Protein AF-A0AAV6YRS2-F1 (afdb_monomer_lite)

Structure (mmCIF, N/CA/C/O backbone):
data_AF-A0AAV6YRS2-F1
#
_entry.id   AF-A0AAV6YRS2-F1
#
loop_
_atom_site.group_PDB
_atom_site.id
_atom_site.type_symbol
_atom_site.label_atom_id
_atom_site.label_alt_id
_atom_site.label_comp_id
_atom_site.label_asym_id
_atom_site.label_entity_id
_atom_site.label_seq_id
_atom_site.pdbx_PDB_ins_code
_atom_site.Cartn_x
_atom_site.Cartn_y
_atom_site.Cartn_z
_atom_site.occupancy
_atom_site.B_iso_or_equiv
_atom_site.auth_seq_id
_atom_site.auth_comp_id
_atom_site.auth_asym_id
_atom_site.auth_atom_id
_atom_site.pdbx_PDB_model_num
ATOM 1 N N . PHE A 1 1 ? -26.920 -5.636 -20.903 1.00 26.77 1 PHE A N 1
ATOM 2 C CA . PHE A 1 1 ? -25.976 -4.564 -21.285 1.00 26.77 1 PHE A CA 1
ATOM 3 C C . PHE A 1 1 ? -25.737 -3.597 -20.104 1.00 26.77 1 PHE A C 1
ATOM 5 O O . PHE A 1 1 ? -25.940 -2.404 -20.214 1.00 26.77 1 PHE A O 1
ATOM 12 N N . LEU A 1 2 ? -25.277 -4.127 -18.958 1.00 27.39 2 LEU A N 1
ATOM 13 C CA . LEU A 1 2 ? -24.770 -3.389 -17.778 1.00 27.39 2 LEU A CA 1
ATOM 14 C C . LEU A 1 2 ? -23.409 -4.003 -17.392 1.00 27.39 2 LEU A C 1
ATOM 16 O O . LEU A 1 2 ? -23.167 -4.454 -16.272 1.00 27.39 2 LEU A O 1
ATOM 20 N N . ARG A 1 3 ? -22.549 -4.178 -18.401 1.00 32.81 3 ARG A N 1
ATOM 21 C CA . ARG A 1 3 ? -21.231 -4.794 -18.243 1.00 32.81 3 ARG A CA 1
ATOM 22 C C . ARG A 1 3 ? -20.292 -3.710 -17.681 1.00 32.81 3 ARG A C 1
ATOM 24 O O . ARG A 1 3 ? -19.934 -2.785 -18.390 1.00 32.81 3 ARG A O 1
ATOM 31 N N . LEU A 1 4 ? -19.899 -3.890 -16.417 1.00 43.09 4 LEU A N 1
ATOM 32 C CA . LEU A 1 4 ? -18.566 -3.602 -15.846 1.00 43.09 4 LEU A CA 1
ATOM 33 C C . LEU A 1 4 ? -18.301 -2.304 -15.055 1.00 43.09 4 LEU A C 1
ATOM 35 O O . LEU A 1 4 ? -17.402 -2.351 -14.227 1.00 43.09 4 LEU A O 1
ATOM 39 N N . LEU A 1 5 ? -19.068 -1.217 -15.170 1.00 47.41 5 LEU A N 1
ATOM 40 C CA . LEU A 1 5 ? -18.712 0.052 -14.485 1.00 47.41 5 LEU A CA 1
ATOM 41 C C . LEU A 1 5 ? -19.345 0.297 -13.098 1.00 47.41 5 LEU A C 1
ATOM 43 O O . LEU A 1 5 ? -19.151 1.367 -12.541 1.00 47.41 5 LEU A O 1
ATOM 47 N N . GLY A 1 6 ? -20.109 -0.657 -12.550 1.00 58.94 6 GLY A N 1
ATOM 48 C CA . GLY A 1 6 ? -20.799 -0.467 -11.260 1.00 58.94 6 GLY A CA 1
ATOM 49 C C . GLY A 1 6 ? -20.618 -1.579 -10.228 1.00 58.94 6 GLY A C 1
ATOM 50 O O . GLY A 1 6 ? -21.108 -1.462 -9.112 1.00 58.94 6 GLY A O 1
ATOM 51 N N . LYS A 1 7 ? -19.973 -2.702 -10.572 1.00 74.56 7 LYS A N 1
ATOM 52 C CA . LYS A 1 7 ? -19.932 -3.865 -9.665 1.00 74.56 7 LYS A CA 1
ATOM 53 C C . LYS A 1 7 ? -18.997 -3.639 -8.483 1.00 74.56 7 LYS A C 1
ATOM 55 O O . LYS A 1 7 ? -19.359 -3.977 -7.363 1.00 74.56 7 LYS A O 1
ATOM 60 N N . LYS A 1 8 ? -17.819 -3.059 -8.727 1.00 81.00 8 LYS A N 1
ATOM 61 C CA . LYS A 1 8 ? -16.845 -2.775 -7.667 1.00 81.00 8 LYS A CA 1
ATOM 62 C C . LYS A 1 8 ? -17.344 -1.658 -6.746 1.00 81.00 8 LYS A C 1
ATOM 64 O O . LYS A 1 8 ? -17.136 -1.738 -5.545 1.00 81.00 8 LYS A O 1
ATOM 69 N N . GLU A 1 9 ? -18.064 -0.680 -7.292 1.00 85.00 9 GLU A N 1
ATOM 70 C CA . GLU A 1 9 ? -18.690 0.424 -6.562 1.00 85.00 9 GLU A CA 1
ATOM 71 C C . GLU A 1 9 ? -19.829 -0.085 -5.676 1.00 85.00 9 GLU A C 1
ATOM 73 O O . GLU A 1 9 ? -19.921 0.291 -4.513 1.00 85.00 9 GLU A O 1
ATOM 78 N N . ILE A 1 10 ? -20.669 -0.989 -6.192 1.00 88.25 10 ILE A N 1
ATOM 79 C CA . ILE A 1 10 ? -21.721 -1.633 -5.396 1.00 88.25 10 ILE A CA 1
ATOM 80 C C . ILE A 1 10 ? -21.112 -2.469 -4.269 1.00 88.25 10 ILE A C 1
ATOM 82 O O . ILE A 1 10 ? -21.551 -2.352 -3.128 1.00 88.25 10 ILE A O 1
ATOM 86 N N . VAL A 1 11 ? -20.089 -3.277 -4.567 1.00 89.31 11 VAL A N 1
ATOM 87 C CA . VAL A 1 11 ? -19.372 -4.056 -3.546 1.00 89.31 11 VAL A CA 1
ATOM 88 C C . VAL A 1 11 ? -18.775 -3.131 -2.487 1.00 89.31 11 VAL A C 1
ATOM 90 O O . VAL A 1 11 ? -18.941 -3.389 -1.301 1.00 89.31 11 VAL A O 1
ATOM 93 N N . TRP A 1 12 ? -18.147 -2.026 -2.893 1.00 87.81 12 TRP A N 1
ATOM 94 C CA . TRP A 1 12 ? -17.623 -1.019 -1.974 1.00 87.81 12 TRP A CA 1
ATOM 95 C C . TRP A 1 12 ? -18.712 -0.454 -1.052 1.00 87.81 12 TRP A C 1
ATOM 97 O O . TRP A 1 12 ? -18.545 -0.482 0.163 1.00 87.81 12 TRP A O 1
ATOM 107 N N . MET A 1 13 ? -19.854 -0.030 -1.606 1.00 88.75 13 MET A N 1
ATOM 108 C CA . MET A 1 13 ? -20.985 0.474 -0.814 1.00 88.75 13 MET A CA 1
ATOM 109 C C . MET A 1 13 ? -21.527 -0.574 0.168 1.00 88.75 13 MET A C 1
ATOM 111 O O . MET A 1 13 ? -21.885 -0.237 1.293 1.00 88.75 13 MET A O 1
ATOM 115 N N . MET A 1 14 ? -21.579 -1.850 -0.229 1.00 90.75 14 MET A N 1
ATOM 116 C CA . MET A 1 14 ? -21.994 -2.939 0.664 1.00 90.75 14 MET A CA 1
ATOM 117 C C . MET A 1 14 ? -21.011 -3.130 1.824 1.00 90.75 14 MET A C 1
ATOM 119 O O . MET A 1 14 ? -21.435 -3.308 2.963 1.00 90.75 14 MET A O 1
ATOM 123 N N . LEU A 1 15 ? -19.707 -3.074 1.547 1.00 91.19 15 LEU A N 1
ATOM 124 C CA . LEU A 1 15 ? -18.665 -3.199 2.567 1.00 91.19 15 LEU A CA 1
ATOM 125 C C . LEU A 1 15 ? -18.673 -2.005 3.530 1.00 91.19 15 LEU A C 1
ATOM 127 O O . LEU A 1 15 ? -18.572 -2.198 4.739 1.00 91.19 15 LEU A O 1
ATOM 131 N N . GLU A 1 16 ? -18.875 -0.785 3.024 1.00 88.81 16 GLU A N 1
ATOM 132 C CA . GLU A 1 16 ? -19.077 0.408 3.861 1.00 88.81 16 GLU A CA 1
ATOM 133 C C . GLU A 1 16 ? -20.338 0.315 4.728 1.00 88.81 16 GLU A C 1
ATOM 135 O O . GLU A 1 16 ? -20.347 0.816 5.849 1.00 88.81 16 GLU A O 1
ATOM 140 N N . ALA A 1 17 ? -21.381 -0.372 4.257 1.00 90.12 17 ALA A N 1
ATOM 141 C CA . ALA A 1 17 ? -22.578 -0.660 5.046 1.00 90.12 17 ALA A CA 1
ATOM 142 C C . ALA A 1 17 ? -22.383 -1.787 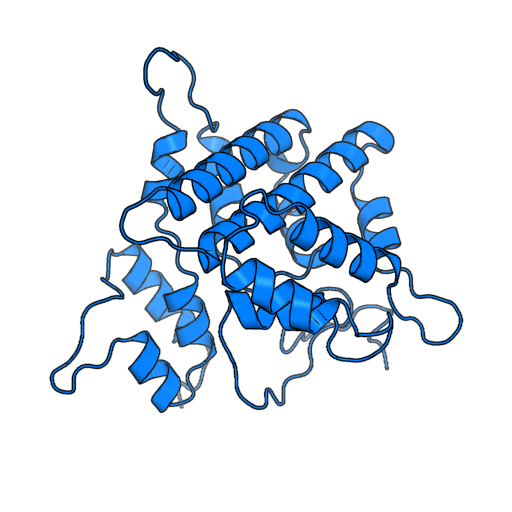6.084 1.00 90.12 17 ALA A C 1
ATOM 144 O O . ALA A 1 17 ? -23.332 -2.138 6.787 1.00 90.12 17 ALA A O 1
ATOM 145 N N . GLY A 1 18 ? -21.175 -2.353 6.199 1.00 89.19 18 GLY A N 1
ATOM 146 C CA . GLY A 1 18 ? -20.835 -3.374 7.190 1.00 89.19 18 GLY A CA 1
ATOM 147 C C . GLY A 1 18 ? -21.068 -4.814 6.733 1.00 89.19 18 GLY A C 1
ATOM 148 O O . GLY A 1 18 ? -21.218 -5.693 7.580 1.00 89.19 18 GLY A O 1
ATOM 149 N N . ALA A 1 19 ? -21.112 -5.077 5.422 1.00 90.19 19 ALA A N 1
ATOM 150 C CA . ALA A 1 19 ? -21.162 -6.447 4.916 1.00 90.19 19 ALA A CA 1
ATOM 151 C C . ALA A 1 19 ? -19.928 -7.251 5.368 1.00 90.19 19 ALA A C 1
ATOM 153 O O . ALA A 1 19 ? -18.789 -6.844 5.139 1.00 90.19 19 ALA A O 1
ATOM 154 N N . ASP A 1 20 ? -20.168 -8.408 5.986 1.00 87.31 20 ASP A N 1
ATOM 155 C CA . ASP A 1 20 ? -19.122 -9.318 6.449 1.00 87.31 20 ASP A CA 1
ATOM 156 C C . ASP A 1 20 ? -18.529 -10.111 5.269 1.00 87.31 20 ASP A C 1
ATOM 158 O O . ASP A 1 20 ? -19.249 -10.747 4.492 1.00 87.31 20 ASP A O 1
ATOM 162 N N . THR A 1 21 ? -17.205 -10.049 5.120 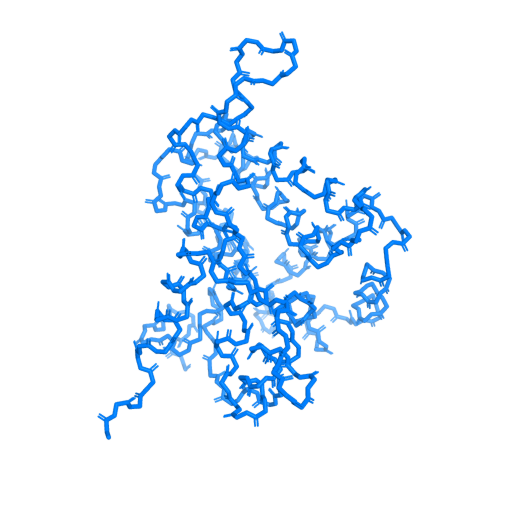1.00 87.81 21 THR A N 1
ATOM 163 C CA . THR A 1 21 ? -16.457 -10.674 4.021 1.00 87.81 21 THR A CA 1
ATOM 164 C C . THR A 1 21 ? -16.184 -12.158 4.232 1.00 87.81 21 THR A C 1
ATOM 166 O O . THR A 1 21 ? -15.888 -12.859 3.258 1.00 87.81 21 THR A O 1
ATOM 169 N N . ASP A 1 22 ? -16.304 -12.634 5.472 1.00 88.56 22 ASP A N 1
ATOM 170 C CA . ASP A 1 22 ? -15.897 -13.981 5.875 1.00 88.56 22 ASP A CA 1
ATOM 171 C C . ASP A 1 22 ? -17.081 -14.963 5.906 1.00 88.56 22 ASP A C 1
ATOM 173 O O . ASP A 1 22 ? -16.897 -16.174 6.050 1.00 88.56 22 ASP A O 1
ATOM 177 N N . VAL A 1 23 ? -18.305 -14.465 5.692 1.00 91.56 23 VAL A N 1
ATOM 178 C CA . VAL A 1 23 ? -19.511 -15.294 5.579 1.00 91.56 23 VAL A CA 1
ATOM 179 C C . VAL A 1 23 ? -19.413 -16.211 4.360 1.00 91.56 23 VAL A C 1
ATOM 181 O O . VAL A 1 23 ? -19.173 -15.776 3.229 1.00 91.56 23 VAL A O 1
ATOM 184 N N . VAL A 1 24 ? -19.659 -17.502 4.592 1.00 92.94 24 VAL A N 1
ATOM 185 C CA . VAL A 1 24 ? -19.699 -18.530 3.549 1.00 92.94 24 VAL A CA 1
ATOM 186 C C . VAL A 1 24 ? -21.131 -18.864 3.143 1.00 92.94 24 VAL A C 1
ATOM 188 O O . VAL A 1 24 ? -22.051 -18.873 3.959 1.00 92.94 24 VAL A O 1
ATOM 191 N N . ASN A 1 25 ? -21.326 -19.160 1.860 1.00 91.56 25 ASN A N 1
ATOM 192 C CA . ASN A 1 25 ? -22.600 -19.654 1.338 1.00 91.56 25 ASN A CA 1
ATOM 193 C C . ASN A 1 25 ? -22.805 -21.161 1.621 1.00 91.56 25 ASN A C 1
ATOM 195 O O . ASN A 1 25 ? -21.977 -21.820 2.249 1.00 91.56 25 ASN A O 1
ATOM 199 N N . SER A 1 26 ? -23.892 -21.736 1.094 1.00 94.62 26 SER A N 1
ATOM 200 C CA . SER A 1 26 ? -24.243 -23.158 1.260 1.00 94.62 26 SER A CA 1
ATOM 201 C C . SER A 1 26 ? -23.231 -24.155 0.680 1.00 94.62 26 SER A C 1
ATOM 203 O O . SER A 1 26 ? -23.301 -25.337 1.005 1.00 94.62 26 SER A O 1
ATOM 205 N N . VAL A 1 27 ? -22.289 -23.704 -0.156 1.00 91.12 27 VAL A N 1
ATOM 206 C CA . VAL A 1 27 ? -21.197 -24.528 -0.705 1.00 91.12 27 VAL A CA 1
ATOM 207 C C . VAL A 1 27 ? -19.840 -24.203 -0.067 1.00 91.12 27 VAL A C 1
ATOM 209 O O . VAL A 1 27 ? -18.801 -24.571 -0.610 1.00 91.12 27 VAL A O 1
ATOM 212 N N . GLY A 1 28 ? -19.834 -23.504 1.073 1.00 92.38 28 GLY A N 1
ATOM 213 C CA . GLY A 1 28 ? -18.627 -23.227 1.855 1.00 92.38 28 GLY A CA 1
ATOM 214 C C . GLY A 1 28 ? -17.689 -22.192 1.232 1.00 92.38 28 GLY A C 1
ATOM 215 O O . GLY A 1 28 ? -16.491 -22.231 1.498 1.00 92.38 28 GLY A O 1
ATOM 216 N N . ARG A 1 29 ? -18.200 -21.290 0.381 1.00 90.62 29 ARG A N 1
ATOM 217 C CA . ARG A 1 29 ? -17.395 -20.261 -0.299 1.00 90.62 29 ARG A CA 1
ATOM 218 C C . ARG A 1 29 ? -17.732 -18.848 0.163 1.00 90.62 29 ARG A C 1
ATOM 220 O O . ARG A 1 29 ? -18.912 -18.511 0.264 1.00 90.62 29 ARG A O 1
ATOM 227 N N . THR A 1 30 ? -16.707 -18.018 0.359 1.00 92.19 30 THR A N 1
ATOM 228 C CA . THR A 1 30 ? -16.853 -16.581 0.658 1.00 92.19 30 THR A CA 1
ATOM 229 C C . THR A 1 30 ? -17.227 -15.770 -0.584 1.00 92.19 30 THR A C 1
ATOM 231 O O . THR A 1 30 ? -17.081 -16.230 -1.724 1.00 92.19 30 THR A O 1
ATOM 234 N N . ALA A 1 31 ? -17.662 -14.521 -0.385 1.00 90.50 31 ALA A N 1
ATOM 235 C CA . ALA A 1 31 ? -17.965 -13.598 -1.481 1.00 90.50 31 ALA A CA 1
ATOM 236 C C . ALA A 1 31 ? -16.763 -13.384 -2.423 1.00 90.50 31 ALA A C 1
ATOM 238 O O . ALA A 1 31 ? -16.928 -13.411 -3.645 1.00 90.50 31 ALA A O 1
ATOM 239 N N . ALA A 1 32 ? -15.548 -13.252 -1.877 1.00 89.19 32 ALA A N 1
ATOM 240 C CA . ALA A 1 32 ? -14.322 -13.125 -2.668 1.00 89.19 32 ALA A CA 1
ATOM 241 C C . ALA A 1 32 ? -14.037 -14.388 -3.497 1.00 89.19 32 ALA A C 1
ATOM 243 O O . ALA A 1 32 ? -13.721 -14.294 -4.682 1.00 89.19 32 ALA A O 1
ATOM 244 N N . GLN A 1 33 ? -14.204 -15.580 -2.918 1.00 88.38 33 GLN A N 1
ATOM 245 C CA . GLN A 1 33 ? -14.007 -16.842 -3.640 1.00 88.38 33 GLN A CA 1
ATOM 246 C C . GLN A 1 33 ? -15.037 -17.026 -4.762 1.00 88.38 33 GLN A C 1
ATOM 248 O O . GLN A 1 33 ? -14.692 -17.470 -5.859 1.00 88.38 33 GLN A O 1
ATOM 253 N N . MET A 1 34 ? -16.294 -16.643 -4.519 1.00 90.06 34 MET A N 1
ATOM 254 C CA . MET A 1 34 ? -17.332 -16.645 -5.551 1.00 90.06 34 MET A CA 1
ATOM 255 C C . MET A 1 34 ? -17.024 -15.643 -6.665 1.00 90.06 34 MET A C 1
ATOM 257 O O . MET A 1 34 ? -17.136 -15.998 -7.837 1.00 90.06 34 MET A O 1
ATOM 261 N N . ALA A 1 35 ? -16.586 -14.427 -6.324 1.00 87.75 35 ALA A N 1
ATOM 262 C CA . ALA A 1 35 ? -16.173 -13.417 -7.297 1.00 87.75 35 ALA A CA 1
ATOM 263 C C . ALA A 1 35 ? -14.985 -13.896 -8.148 1.00 87.75 35 ALA A C 1
ATOM 265 O O . ALA A 1 35 ? -15.004 -13.728 -9.368 1.00 87.75 35 ALA A O 1
ATOM 266 N N . ALA A 1 36 ? -13.997 -14.555 -7.536 1.00 85.81 36 ALA A N 1
ATOM 267 C CA . ALA A 1 36 ? -12.865 -15.146 -8.245 1.00 85.81 36 ALA A CA 1
ATOM 268 C C . ALA A 1 36 ? -13.318 -16.239 -9.224 1.00 85.81 36 ALA A C 1
ATOM 270 O O . ALA A 1 36 ? -12.895 -16.240 -10.377 1.00 85.81 36 ALA A O 1
ATOM 271 N N . PHE A 1 37 ? -14.233 -17.117 -8.797 1.00 83.94 37 PHE A N 1
ATOM 272 C CA . PHE A 1 37 ? -14.766 -18.203 -9.626 1.00 83.94 37 PHE A CA 1
ATOM 273 C C . PHE A 1 37 ? -15.458 -17.702 -10.904 1.00 83.94 37 PHE A C 1
ATOM 275 O O . PHE A 1 37 ? -15.353 -18.336 -11.950 1.00 83.94 37 PHE A O 1
ATOM 282 N N . VAL A 1 38 ? -16.132 -16.550 -10.841 1.00 85.81 38 VAL A N 1
ATOM 283 C CA . VAL A 1 38 ? -16.794 -15.929 -12.004 1.00 85.81 38 VAL A CA 1
ATOM 284 C C . VAL A 1 38 ? -15.914 -14.904 -12.742 1.00 85.81 38 VAL A C 1
ATOM 286 O O . VAL A 1 38 ? -16.423 -14.138 -13.564 1.00 85.81 38 VAL A O 1
ATOM 289 N N . GLY A 1 39 ? -14.612 -14.842 -12.433 1.00 83.06 39 GLY A N 1
ATOM 290 C CA . GLY A 1 39 ? -13.643 -13.948 -13.083 1.00 83.06 39 GLY A CA 1
ATOM 291 C C . GLY A 1 39 ? -13.794 -12.459 -12.736 1.00 83.06 39 GLY A C 1
ATOM 292 O O . GLY A 1 39 ? -13.332 -11.595 -13.478 1.00 83.06 39 GLY A O 1
ATOM 293 N N . GLN A 1 40 ? -14.462 -12.117 -11.630 1.00 85.00 40 GLN A N 1
ATOM 294 C CA . GLN A 1 40 ? -14.654 -10.732 -11.172 1.00 85.00 40 GLN A CA 1
ATOM 295 C C . GLN A 1 40 ? -13.481 -10.271 -10.298 1.00 85.00 40 GLN A C 1
ATOM 297 O O . GLN A 1 40 ? -13.654 -9.939 -9.125 1.00 85.00 40 GLN A O 1
ATOM 302 N N . HIS A 1 41 ? -12.276 -10.247 -10.869 1.00 83.56 41 HIS A N 1
ATOM 303 C CA . HIS A 1 41 ? -11.041 -9.969 -10.128 1.00 83.56 41 HIS A CA 1
ATOM 304 C C . HIS A 1 41 ? -11.025 -8.600 -9.442 1.00 83.56 41 HIS A C 1
ATOM 306 O O . HIS A 1 41 ? -10.595 -8.513 -8.300 1.00 83.56 41 HI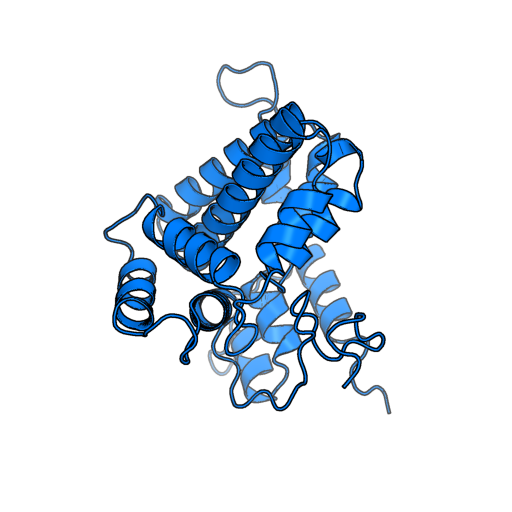S A O 1
ATOM 312 N N . ASP A 1 42 ? -11.574 -7.556 -10.068 1.00 83.38 42 ASP A N 1
ATOM 313 C CA . ASP A 1 42 ? -11.629 -6.230 -9.440 1.00 83.38 42 ASP A CA 1
ATOM 314 C C . ASP A 1 42 ? -12.478 -6.253 -8.148 1.00 83.38 42 ASP A C 1
ATOM 316 O O . ASP A 1 42 ? -12.128 -5.606 -7.164 1.00 83.38 42 ASP A O 1
ATOM 320 N N . CYS A 1 43 ? -13.556 -7.051 -8.107 1.00 87.19 43 CYS A N 1
ATOM 321 C CA . CYS A 1 43 ? -14.354 -7.246 -6.890 1.00 87.19 43 CYS A CA 1
ATOM 322 C C . CYS A 1 43 ? -13.580 -8.043 -5.834 1.00 87.19 43 CYS A C 1
ATOM 324 O O . CYS A 1 43 ? -13.626 -7.689 -4.661 1.00 87.19 43 CYS A O 1
ATOM 326 N N . VAL A 1 44 ? -12.839 -9.081 -6.243 1.00 86.69 44 VAL A N 1
ATOM 327 C CA . VAL A 1 44 ? -11.958 -9.849 -5.343 1.00 86.69 44 VAL A CA 1
ATOM 328 C C . VAL A 1 44 ? -10.945 -8.924 -4.684 1.00 86.69 44 VAL A C 1
ATOM 330 O O . VAL A 1 44 ? -10.790 -8.944 -3.465 1.00 86.69 44 VAL A O 1
ATOM 333 N N . THR A 1 45 ? -10.287 -8.079 -5.480 1.00 85.94 45 THR A N 1
ATOM 334 C CA . THR A 1 45 ? -9.295 -7.137 -4.975 1.00 85.94 45 THR A CA 1
ATOM 335 C C . THR A 1 45 ? -9.924 -6.153 -3.994 1.00 85.94 45 THR A C 1
ATOM 337 O O . THR A 1 45 ? -9.344 -5.954 -2.931 1.00 85.94 45 THR A O 1
ATOM 340 N N . VAL A 1 46 ? -11.101 -5.588 -4.298 1.00 88.06 46 VAL A N 1
ATOM 341 C CA . VAL A 1 46 ? -11.819 -4.682 -3.380 1.00 88.06 46 VAL A CA 1
ATOM 342 C C . VAL A 1 46 ? -12.168 -5.375 -2.064 1.00 88.06 46 VAL A C 1
ATOM 344 O O . VAL A 1 46 ? -11.847 -4.832 -1.013 1.00 88.06 46 VAL A O 1
ATOM 347 N N . ILE A 1 47 ? -12.761 -6.572 -2.110 1.00 89.19 47 ILE A N 1
ATOM 348 C CA . ILE A 1 47 ? -13.160 -7.320 -0.906 1.00 89.19 47 ILE A CA 1
ATOM 349 C C . ILE A 1 47 ? -11.933 -7.627 -0.040 1.00 89.19 47 ILE A C 1
ATOM 351 O O . ILE A 1 47 ? -11.910 -7.291 1.140 1.00 89.19 47 ILE A O 1
ATOM 355 N N . ASN A 1 48 ? -10.879 -8.189 -0.635 1.00 86.75 48 ASN A N 1
ATOM 356 C CA . ASN A 1 48 ? -9.686 -8.613 0.103 1.00 86.75 48 ASN A CA 1
ATOM 357 C C . ASN A 1 48 ? -8.832 -7.442 0.619 1.00 86.75 48 ASN A C 1
ATOM 359 O O . ASN A 1 48 ? -8.049 -7.620 1.548 1.00 86.75 48 ASN A O 1
ATOM 363 N N . ASN A 1 49 ? -8.945 -6.255 0.012 1.00 86.62 49 ASN A N 1
ATOM 364 C CA . ASN A 1 49 ? -8.200 -5.057 0.418 1.00 86.62 49 ASN A CA 1
ATOM 365 C C . ASN A 1 49 ? -9.042 -4.058 1.215 1.00 86.62 49 ASN A C 1
ATOM 367 O O . ASN A 1 49 ? -8.555 -2.960 1.510 1.00 86.62 49 ASN A O 1
ATOM 371 N N . PHE A 1 50 ? -10.284 -4.407 1.549 1.00 89.88 50 PHE A N 1
ATOM 372 C CA . PHE A 1 50 ? -11.161 -3.515 2.281 1.00 89.88 50 PHE A CA 1
ATOM 373 C C . PHE A 1 50 ? -10.619 -3.254 3.685 1.00 89.88 50 PHE A C 1
ATOM 375 O O . PHE A 1 50 ? -10.250 -4.162 4.430 1.00 89.88 50 PHE A O 1
ATOM 382 N N . PHE A 1 51 ? -10.586 -1.978 4.055 1.00 92.50 51 PHE A N 1
ATOM 383 C CA . PHE A 1 51 ? -10.218 -1.543 5.390 1.00 92.50 51 PHE A CA 1
ATOM 384 C C . PHE A 1 51 ? -11.369 -0.704 5.952 1.00 92.50 51 PHE A C 1
ATOM 386 O O . PHE A 1 51 ? -11.571 0.416 5.472 1.00 92.50 51 PHE A O 1
ATOM 393 N N . PRO A 1 52 ? -12.119 -1.208 6.950 1.00 92.69 52 PRO A N 1
ATOM 394 C CA . PRO A 1 52 ? -13.226 -0.471 7.550 1.00 92.69 52 PRO A CA 1
ATOM 395 C C . PRO A 1 52 ? -12.769 0.883 8.094 1.00 92.69 52 PRO A C 1
ATOM 397 O O . PRO A 1 52 ? -11.732 0.980 8.764 1.00 92.69 52 PRO A O 1
ATOM 400 N N . ARG A 1 53 ? -13.536 1.939 7.818 1.00 93.31 53 ARG A N 1
ATOM 401 C CA . ARG A 1 53 ? -13.169 3.306 8.208 1.00 93.31 53 ARG A CA 1
ATOM 402 C C . ARG A 1 53 ? -13.102 3.463 9.728 1.00 93.31 53 ARG A C 1
ATOM 404 O O . ARG A 1 53 ? -12.216 4.139 10.248 1.00 93.31 53 ARG A O 1
ATOM 411 N N . GLU A 1 54 ? -13.952 2.743 10.442 1.00 94.06 54 GLU A N 1
ATOM 412 C CA . GLU A 1 54 ? -14.058 2.725 11.900 1.00 94.06 54 GLU A CA 1
ATOM 413 C C . GLU A 1 54 ? -12.746 2.262 12.548 1.00 94.06 54 GLU A C 1
ATOM 415 O O . GLU A 1 54 ? -12.354 2.763 13.607 1.00 94.06 54 GLU A O 1
ATOM 420 N N . LYS A 1 55 ? -12.017 1.341 11.892 1.00 94.19 55 LYS A N 1
ATOM 421 C CA . LYS A 1 55 ? -10.697 0.888 12.358 1.00 94.19 55 LYS A CA 1
ATOM 422 C C . LYS A 1 55 ? -9.659 2.011 12.306 1.00 94.19 55 LYS A C 1
ATOM 424 O O . LYS A 1 55 ? -8.753 2.010 13.137 1.00 94.19 55 LYS A O 1
ATOM 429 N N . LEU A 1 56 ? -9.786 2.966 11.379 1.00 96.56 56 LEU A N 1
ATOM 430 C CA . LEU A 1 56 ? -8.928 4.154 11.336 1.00 96.56 56 LEU A CA 1
ATOM 431 C C . LEU A 1 56 ? -9.407 5.229 12.314 1.00 96.56 56 LEU A C 1
ATOM 433 O O . LEU A 1 56 ? -8.592 5.835 13.009 1.00 96.56 56 LEU A O 1
ATOM 437 N N . ASP A 1 57 ? -10.721 5.436 12.407 1.00 96.38 57 ASP A N 1
ATOM 438 C CA . ASP A 1 57 ? -11.321 6.427 13.305 1.00 96.38 57 ASP A CA 1
ATOM 439 C C . ASP A 1 57 ? -11.056 6.111 14.788 1.00 96.38 57 ASP A C 1
ATOM 441 O O . ASP A 1 57 ? -11.069 7.002 15.634 1.00 96.38 57 ASP A O 1
ATOM 445 N N . TYR A 1 58 ? -10.707 4.867 15.123 1.00 96.06 58 TYR A N 1
ATOM 446 C CA . TYR A 1 58 ? -10.132 4.528 16.427 1.00 96.06 58 TYR A CA 1
ATOM 447 C C . TYR A 1 58 ? -8.932 5.424 16.804 1.00 96.06 58 TYR A C 1
ATOM 449 O O . TYR A 1 58 ? -8.799 5.827 17.961 1.00 96.06 58 TYR A O 1
ATOM 457 N N . TYR A 1 59 ? -8.070 5.775 15.843 1.00 97.25 59 TYR A N 1
ATOM 458 C CA . TYR A 1 59 ? -6.873 6.601 16.060 1.00 97.25 59 TYR A CA 1
ATOM 459 C C . TYR A 1 59 ? -7.157 8.105 16.102 1.00 97.25 59 TYR A C 1
ATOM 461 O O . TYR A 1 59 ? -6.278 8.871 16.501 1.00 97.25 59 TYR A O 1
ATOM 469 N N . THR A 1 60 ? -8.371 8.529 15.738 1.00 97.19 60 THR A N 1
ATOM 470 C CA . THR A 1 60 ? -8.781 9.941 15.785 1.00 97.19 60 THR A CA 1
ATOM 471 C C . THR A 1 60 ? -9.345 10.373 17.131 1.00 97.19 60 THR A C 1
ATOM 473 O O . THR A 1 60 ? -9.638 11.551 17.340 1.00 97.19 60 THR A O 1
ATOM 476 N N . LYS A 1 61 ? -9.445 9.428 18.067 1.00 95.81 61 LYS A N 1
ATOM 477 C CA . LYS A 1 61 ? -9.859 9.647 19.451 1.00 95.81 61 LYS A CA 1
ATOM 478 C C . LYS A 1 61 ? -8.635 9.575 20.378 1.00 95.81 61 LYS A C 1
ATOM 480 O O . LYS A 1 61 ? -7.698 8.830 20.076 1.00 95.81 61 LYS A O 1
ATOM 485 N N . PRO A 1 62 ? -8.611 10.320 21.498 1.00 93.94 62 PRO A N 1
ATOM 486 C CA . PRO A 1 62 ? -7.607 10.139 22.546 1.00 93.94 62 PRO A CA 1
ATOM 487 C C . PRO A 1 62 ? -7.597 8.691 23.062 1.00 93.94 62 PRO A C 1
ATOM 489 O O . PRO A 1 62 ? -8.647 8.054 23.158 1.00 93.94 62 PRO A O 1
ATOM 492 N N . GLN A 1 63 ? -6.414 8.158 23.368 1.00 87.44 63 GLN A N 1
ATOM 493 C CA . GLN A 1 63 ? -6.229 6.760 23.775 1.00 87.44 63 GLN A CA 1
ATOM 494 C C . GLN A 1 63 ? -5.349 6.659 25.020 1.00 87.44 63 GLN A C 1
ATOM 496 O O . GLN A 1 63 ? -4.306 7.311 25.108 1.00 87.44 63 GLN A O 1
ATOM 501 N N . GLY A 1 64 ? -5.721 5.764 25.939 1.00 86.38 64 GLY A N 1
ATOM 502 C CA . GLY A 1 64 ? -4.967 5.516 27.167 1.00 86.38 64 GLY A CA 1
ATOM 503 C C . GLY A 1 64 ? -4.815 6.792 27.997 1.00 86.38 64 GLY A C 1
ATOM 504 O O . GLY A 1 64 ? -5.802 7.442 28.320 1.00 86.38 64 GLY A O 1
ATOM 505 N N . LEU A 1 65 ? -3.571 7.149 28.317 1.00 87.06 65 LEU A N 1
ATOM 506 C CA . LEU A 1 65 ? -3.231 8.361 29.072 1.00 87.06 65 LEU A CA 1
ATOM 507 C C . LEU A 1 65 ? -3.041 9.605 28.182 1.00 87.06 65 LEU A C 1
ATOM 509 O O . LEU A 1 65 ? -2.889 10.709 28.703 1.00 87.06 65 LEU A O 1
ATOM 513 N N . SER A 1 66 ? -3.023 9.449 26.852 1.00 88.12 66 SER A N 1
ATOM 514 C CA . SER A 1 66 ? -2.852 10.579 25.935 1.00 88.12 66 SER A CA 1
ATOM 515 C C . SER A 1 66 ? -4.125 11.413 25.870 1.00 88.12 66 SER A C 1
ATOM 517 O O . SER A 1 66 ? -5.204 10.882 25.608 1.00 88.12 66 SER A O 1
ATOM 519 N N . LYS A 1 67 ? -3.985 12.732 26.038 1.00 90.00 67 LYS A N 1
ATOM 520 C CA . LYS A 1 67 ? -5.078 13.698 25.836 1.00 90.00 67 LYS A CA 1
ATOM 521 C C . LYS A 1 67 ? -5.293 14.047 24.363 1.00 90.00 67 LYS A C 1
ATOM 523 O O . LYS A 1 67 ? -6.369 14.513 24.003 1.00 90.00 67 LYS A O 1
ATOM 528 N N . GLU A 1 68 ? -4.296 13.804 23.517 1.00 92.44 68 GLU A N 1
ATOM 529 C CA . GLU A 1 68 ? -4.369 14.063 22.081 1.00 92.44 68 GLU A CA 1
ATOM 530 C C . GLU A 1 68 ? -4.597 12.768 21.289 1.00 92.44 68 GLU A C 1
ATOM 532 O O . GLU A 1 68 ? -4.070 11.708 21.664 1.00 92.44 68 GLU A O 1
ATOM 537 N N . PRO A 1 69 ? -5.367 12.825 20.186 1.00 95.88 69 PRO A N 1
ATOM 538 C CA . PRO A 1 69 ? -5.499 11.698 19.279 1.00 95.88 69 PRO A CA 1
ATOM 539 C C . PRO A 1 69 ? -4.199 11.466 18.503 1.00 95.88 69 PRO A C 1
ATOM 541 O O . PRO A 1 69 ? -3.492 12.404 18.133 1.00 95.88 69 PRO A O 1
ATOM 544 N N . LYS A 1 70 ? -3.912 10.198 18.196 1.00 96.62 70 LYS A N 1
ATOM 545 C CA . LYS A 1 70 ? -2.729 9.813 17.406 1.00 96.62 70 LYS A CA 1
ATOM 546 C C . LYS A 1 70 ? -2.832 10.293 15.955 1.00 96.62 70 LYS A C 1
ATOM 548 O O . LYS A 1 70 ? -1.821 10.631 15.346 1.00 96.62 70 LYS A O 1
ATOM 553 N N . LEU A 1 71 ? -4.053 10.353 15.422 1.00 97.62 71 LEU A N 1
ATOM 554 C CA . LEU A 1 71 ? -4.368 10.877 14.098 1.00 97.62 71 LEU A CA 1
ATOM 555 C C . LEU A 1 71 ? -5.314 12.083 14.217 1.00 97.62 71 LEU A C 1
ATOM 557 O O . LEU A 1 71 ? -6.415 11.944 14.741 1.00 97.62 71 LEU A O 1
ATOM 561 N N . PRO A 1 72 ? -4.968 13.267 13.699 1.00 97.12 72 PRO A N 1
ATOM 562 C CA . PRO A 1 72 ? -5.932 14.353 13.560 1.00 97.12 72 PRO A CA 1
ATOM 563 C C . PRO A 1 72 ? -7.140 13.920 12.716 1.00 97.12 72 PRO A C 1
ATOM 565 O O . PRO A 1 72 ? -6.966 13.367 11.632 1.00 97.12 72 PRO A O 1
ATOM 568 N N . VAL A 1 73 ? -8.362 14.233 13.162 1.00 97.06 73 VAL A N 1
ATOM 569 C CA . VAL A 1 73 ? -9.620 13.849 12.479 1.00 97.06 73 VAL A CA 1
ATOM 570 C C . VAL A 1 73 ? -9.610 14.234 10.992 1.00 97.06 73 VAL A C 1
ATOM 572 O O . VAL A 1 73 ? -10.007 13.441 10.140 1.00 97.06 73 VAL A O 1
ATOM 575 N N . LYS A 1 74 ? -9.070 15.418 10.664 1.00 97.06 74 LYS A N 1
ATOM 576 C CA . LYS A 1 74 ? -8.951 15.924 9.285 1.00 97.06 74 LYS A CA 1
ATOM 577 C C . LYS A 1 7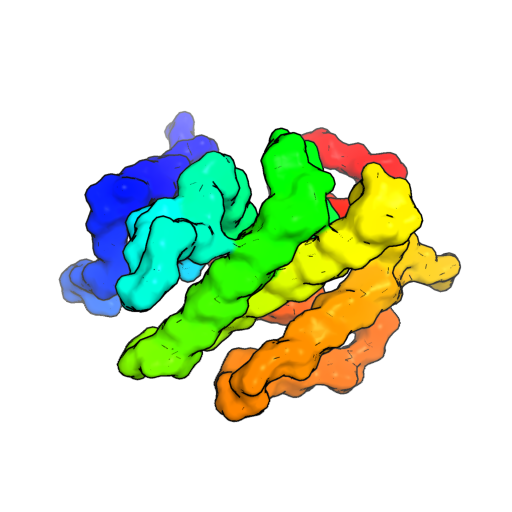4 ? -8.104 15.037 8.354 1.00 97.06 74 LYS A C 1
ATOM 579 O O . LYS A 1 74 ? -8.285 15.096 7.144 1.00 97.06 74 LYS A O 1
ATOM 584 N N . LEU A 1 75 ? -7.200 14.216 8.899 1.00 98.06 75 LEU A N 1
ATOM 585 C CA . LEU A 1 75 ? -6.326 13.321 8.128 1.00 98.06 75 LEU A CA 1
ATOM 586 C C . LEU A 1 75 ? -6.928 11.928 7.903 1.00 98.06 75 LEU A C 1
ATOM 588 O O . LEU A 1 75 ? -6.446 11.202 7.037 1.00 98.06 75 LEU A O 1
ATOM 592 N N . ALA A 1 76 ? -7.991 11.555 8.622 1.00 97.56 76 ALA A N 1
ATOM 593 C CA . ALA A 1 76 ? -8.566 10.214 8.528 1.00 97.56 76 ALA A CA 1
ATOM 594 C C . ALA A 1 76 ? -9.151 9.908 7.144 1.00 97.56 76 ALA A C 1
ATOM 596 O O . ALA A 1 76 ? -8.891 8.843 6.597 1.00 97.56 76 ALA A O 1
ATOM 597 N N . GLY A 1 77 ? -9.877 10.851 6.537 1.00 96.94 77 GLY A N 1
ATOM 598 C CA . GLY A 1 77 ? -10.395 10.688 5.172 1.00 96.94 77 GLY A CA 1
ATOM 599 C C . GLY A 1 77 ? -9.286 10.501 4.128 1.00 96.94 77 GLY A C 1
ATOM 600 O O . GLY A 1 77 ? -9.277 9.481 3.437 1.00 96.94 77 GLY A O 1
ATOM 601 N N . PRO A 1 78 ? -8.324 11.437 4.033 1.00 97.69 78 PRO A N 1
ATOM 602 C CA . PRO A 1 78 ? -7.210 11.330 3.092 1.00 97.69 78 PRO A CA 1
ATOM 603 C C . PRO A 1 78 ? -6.376 10.053 3.270 1.00 97.69 78 PRO A C 1
ATOM 605 O O . PRO A 1 78 ? -6.060 9.386 2.286 1.00 97.69 78 PRO A O 1
ATOM 608 N N . LEU A 1 79 ? -6.062 9.673 4.514 1.00 98.38 79 LEU A N 1
ATOM 609 C CA . LEU A 1 79 ? -5.297 8.458 4.792 1.00 98.38 79 LEU A CA 1
ATOM 610 C C . LEU A 1 79 ? -6.096 7.186 4.469 1.00 98.38 79 LEU A C 1
ATOM 612 O O . LEU A 1 79 ? -5.541 6.258 3.886 1.00 98.38 79 LEU A O 1
ATOM 616 N N . HIS A 1 80 ? -7.396 7.144 4.780 1.00 97.38 80 HIS A N 1
ATOM 617 C CA . HIS A 1 80 ? -8.263 6.008 4.443 1.00 97.38 80 HIS A CA 1
ATOM 618 C C . HIS A 1 80 ? -8.345 5.776 2.929 1.00 97.38 80 HIS A C 1
ATOM 620 O O . HIS A 1 80 ? -8.209 4.636 2.482 1.00 97.38 80 HIS A O 1
ATOM 626 N N . LYS A 1 81 ? -8.448 6.850 2.131 1.00 95.38 81 LYS A N 1
ATOM 627 C CA . LYS A 1 81 ? -8.400 6.776 0.658 1.00 95.38 81 LYS A CA 1
ATOM 628 C C . LYS A 1 81 ? -7.108 6.119 0.155 1.00 95.38 81 LYS A C 1
ATOM 630 O O . LYS A 1 81 ? -7.138 5.349 -0.801 1.00 95.38 81 LYS A O 1
ATOM 635 N N . ILE A 1 82 ? -5.973 6.401 0.795 1.00 97.25 82 ILE A N 1
ATOM 636 C CA . ILE A 1 82 ? -4.684 5.791 0.438 1.00 97.25 82 ILE A CA 1
ATOM 637 C C . ILE A 1 82 ? -4.616 4.334 0.908 1.00 97.25 82 ILE A C 1
ATOM 639 O O . ILE A 1 82 ? -4.241 3.466 0.130 1.00 97.25 82 ILE A O 1
ATOM 643 N N . ILE A 1 83 ? -5.022 4.040 2.145 1.00 96.25 83 ILE A N 1
ATOM 644 C CA . ILE A 1 83 ? -5.041 2.678 2.711 1.00 96.25 83 ILE A CA 1
ATOM 645 C C . ILE A 1 83 ? -5.859 1.715 1.843 1.00 96.25 83 ILE A C 1
ATOM 647 O O . ILE A 1 83 ? -5.477 0.559 1.648 1.00 96.25 83 ILE A O 1
ATOM 651 N N . THR A 1 84 ? -6.982 2.188 1.315 1.00 92.50 84 THR A N 1
ATOM 652 C CA . THR A 1 84 ? -7.913 1.374 0.528 1.00 92.50 84 THR A CA 1
ATOM 653 C C . THR A 1 84 ? -7.597 1.333 -0.962 1.00 92.50 84 THR A C 1
ATOM 655 O O . THR A 1 84 ? -8.224 0.573 -1.700 1.00 92.50 84 THR A O 1
ATOM 658 N N . THR A 1 85 ? -6.574 2.065 -1.416 1.00 90.50 85 THR A N 1
ATOM 659 C CA . THR A 1 85 ? -6.108 1.939 -2.795 1.00 90.50 85 THR A CA 1
ATOM 660 C C . THR A 1 85 ? -5.568 0.533 -3.058 1.00 90.50 85 THR A C 1
ATOM 662 O O . THR A 1 85 ? -4.955 -0.106 -2.195 1.00 90.50 85 THR A O 1
ATOM 665 N N . THR A 1 86 ? -5.812 0.039 -4.265 1.00 87.88 86 THR A N 1
ATOM 666 C CA . THR A 1 86 ? -5.354 -1.275 -4.731 1.00 87.88 86 THR A CA 1
ATOM 667 C C . THR A 1 86 ? -4.134 -1.155 -5.642 1.00 87.88 86 THR A C 1
ATOM 669 O O . THR A 1 86 ? -3.388 -2.114 -5.808 1.00 87.88 86 THR A O 1
ATOM 672 N N . ASN A 1 87 ? -3.894 0.038 -6.195 1.00 90.25 87 ASN A N 1
ATOM 673 C CA . ASN A 1 87 ? -2.710 0.347 -6.978 1.00 90.25 87 ASN A CA 1
ATOM 674 C C . ASN A 1 87 ? -1.581 0.798 -6.044 1.00 90.25 87 ASN A C 1
ATOM 676 O O . ASN A 1 87 ? -1.536 1.942 -5.588 1.00 90.25 87 ASN A O 1
ATOM 680 N N . LEU A 1 88 ? -0.665 -0.129 -5.774 1.00 93.31 88 LEU A N 1
ATOM 681 C CA . LEU A 1 88 ? 0.455 0.070 -4.859 1.00 93.31 88 LEU A CA 1
ATOM 682 C C . LEU A 1 88 ? 1.671 0.719 -5.524 1.00 93.31 88 LEU A C 1
ATOM 684 O O . LEU A 1 88 ? 2.738 0.767 -4.921 1.00 93.31 88 LEU A O 1
ATOM 688 N N . HIS A 1 89 ? 1.562 1.196 -6.765 1.00 95.25 89 HIS A N 1
ATOM 689 C CA . HIS A 1 89 ? 2.698 1.827 -7.420 1.00 95.25 89 HIS A CA 1
ATOM 690 C C . HIS A 1 89 ? 3.112 3.079 -6.625 1.00 95.25 89 HIS A C 1
ATOM 692 O O . HIS A 1 89 ? 2.259 3.929 -6.338 1.00 95.25 89 HIS A O 1
ATOM 698 N N . PRO A 1 90 ? 4.402 3.264 -6.284 1.00 97.38 90 PRO A N 1
ATOM 699 C CA . PRO A 1 90 ? 4.815 4.330 -5.371 1.00 97.38 90 PRO A CA 1
ATOM 700 C C . PRO A 1 90 ? 4.438 5.719 -5.902 1.00 97.38 90 PRO A C 1
ATOM 702 O O . PRO A 1 90 ? 3.965 6.565 -5.151 1.00 97.38 90 PRO A O 1
ATOM 705 N N . VAL A 1 91 ? 4.532 5.936 -7.219 1.00 96.00 91 VAL A N 1
ATOM 706 C CA . VAL A 1 91 ? 4.106 7.195 -7.856 1.00 96.00 91 VAL A CA 1
ATOM 707 C C . VAL A 1 91 ? 2.592 7.424 -7.743 1.00 96.00 91 VAL A C 1
ATOM 709 O O . VAL A 1 91 ? 2.173 8.563 -7.554 1.00 96.00 91 VAL A O 1
ATOM 712 N N . LYS A 1 92 ? 1.758 6.373 -7.795 1.00 95.00 92 LYS A N 1
ATOM 713 C CA . LYS A 1 92 ? 0.305 6.512 -7.603 1.00 95.00 92 LYS A CA 1
ATOM 714 C C . LYS A 1 92 ? -0.013 6.953 -6.181 1.00 95.00 92 LYS A C 1
ATOM 716 O O . LYS A 1 92 ? -0.797 7.881 -5.999 1.00 95.00 92 LYS A O 1
ATOM 721 N N . ILE A 1 93 ? 0.619 6.328 -5.189 1.00 97.69 93 ILE A N 1
ATOM 722 C CA . ILE A 1 93 ? 0.449 6.692 -3.777 1.00 97.69 93 ILE A CA 1
ATOM 723 C C . ILE A 1 93 ? 0.912 8.136 -3.544 1.00 97.69 93 ILE A C 1
ATOM 725 O O . ILE A 1 93 ? 0.209 8.903 -2.890 1.00 97.69 93 ILE A O 1
ATOM 729 N N . ILE A 1 94 ? 2.032 8.551 -4.145 1.00 97.81 94 ILE A N 1
ATOM 730 C CA . ILE A 1 94 ? 2.497 9.944 -4.078 1.00 97.81 94 ILE A CA 1
ATOM 731 C C . ILE A 1 94 ? 1.493 10.903 -4.731 1.00 97.81 94 ILE A C 1
ATOM 733 O O . ILE A 1 94 ? 1.235 11.973 -4.183 1.00 97.81 94 ILE A O 1
ATOM 737 N N . PHE A 1 95 ? 0.882 10.545 -5.864 1.00 95.44 95 PHE A N 1
ATOM 738 C CA . PHE A 1 95 ? -0.177 11.372 -6.446 1.00 95.44 95 PHE A CA 1
ATOM 739 C C . PHE A 1 95 ? -1.398 11.487 -5.529 1.00 95.44 95 PHE A C 1
ATOM 741 O O . PHE A 1 95 ? -1.888 12.597 -5.349 1.00 95.44 95 PHE A O 1
ATOM 748 N N . LEU A 1 96 ? -1.828 10.403 -4.875 1.00 95.69 96 LEU A N 1
ATOM 749 C CA . LEU A 1 96 ? -2.910 10.457 -3.882 1.00 95.69 96 LEU A CA 1
ATOM 750 C C . LEU A 1 96 ? -2.560 11.356 -2.682 1.00 95.69 96 LEU A C 1
ATOM 752 O O . LEU A 1 96 ? -3.433 12.049 -2.166 1.00 95.69 96 LEU A O 1
ATOM 756 N N . ILE A 1 97 ? -1.289 11.388 -2.264 1.00 97.31 97 ILE A N 1
ATOM 757 C CA . ILE A 1 97 ? -0.795 12.340 -1.256 1.00 97.31 97 ILE A CA 1
ATOM 758 C C . ILE A 1 97 ? -0.915 13.778 -1.784 1.00 97.31 97 ILE A C 1
ATOM 760 O O . ILE A 1 97 ? -1.464 14.636 -1.097 1.00 97.31 97 ILE A O 1
ATOM 764 N N . LYS A 1 98 ? -0.461 14.044 -3.018 1.00 95.31 98 LYS A N 1
ATOM 765 C CA . LYS A 1 98 ? -0.517 15.381 -3.642 1.00 95.31 98 LYS A CA 1
ATOM 766 C C . LYS A 1 98 ? -1.937 15.893 -3.889 1.00 95.31 98 LYS A C 1
ATOM 768 O O . LYS A 1 98 ? -2.133 17.103 -3.921 1.00 95.31 98 LYS A O 1
ATOM 773 N N . GLU A 1 99 ? -2.914 15.006 -4.067 1.00 94.81 99 GLU A N 1
ATOM 774 C CA . GLU A 1 99 ? -4.325 15.380 -4.228 1.00 94.81 99 GLU A CA 1
ATOM 775 C C . GLU A 1 99 ? -4.912 16.050 -2.979 1.00 94.81 99 GLU A C 1
ATOM 777 O O . GLU A 1 99 ? -5.907 16.766 -3.090 1.00 94.81 99 GLU A O 1
ATOM 782 N N . ASN A 1 100 ? -4.327 15.831 -1.795 1.00 94.38 100 ASN A N 1
ATOM 783 C CA . ASN A 1 100 ? -4.812 16.428 -0.560 1.00 94.38 100 ASN A CA 1
ATOM 784 C C . ASN A 1 100 ? -3.755 17.338 0.091 1.00 94.38 100 ASN A C 1
ATOM 786 O O . ASN A 1 100 ? -2.794 16.831 0.671 1.00 94.38 100 ASN A O 1
ATOM 790 N N . PRO A 1 101 ? -3.955 18.671 0.096 1.00 94.56 101 PRO A N 1
ATOM 791 C CA . PRO A 1 101 ? -3.000 19.612 0.682 1.00 94.56 101 PRO A CA 1
ATOM 792 C C . PRO A 1 101 ? -2.651 19.338 2.150 1.00 94.56 101 PRO A C 1
ATOM 794 O O . PRO A 1 101 ? -1.535 19.630 2.566 1.00 94.56 101 PRO A O 1
ATOM 797 N N . LEU A 1 102 ? -3.554 18.725 2.929 1.00 95.69 102 LEU A N 1
ATOM 798 C CA . LEU A 1 102 ? -3.285 18.388 4.333 1.00 95.69 102 LEU A CA 1
ATOM 799 C C . LEU A 1 102 ? -2.166 17.350 4.491 1.00 95.69 102 LEU A C 1
ATOM 801 O O . LEU A 1 102 ? -1.535 17.298 5.541 1.00 95.69 102 LEU A O 1
ATOM 805 N N . LEU A 1 103 ? -1.929 16.513 3.477 1.00 96.62 103 LEU A N 1
ATOM 806 C CA . LEU A 1 103 ? -0.859 15.512 3.478 1.00 96.62 103 LEU A CA 1
ATOM 807 C C . LEU A 1 103 ? 0.470 16.058 2.931 1.00 96.62 103 LEU A C 1
ATOM 809 O O . LEU A 1 103 ? 1.456 15.326 2.904 1.00 96.62 103 LEU A O 1
ATOM 813 N N . LEU A 1 104 ? 0.522 17.327 2.513 1.00 95.50 104 LEU A N 1
ATOM 814 C CA . LEU A 1 104 ? 1.764 18.000 2.111 1.00 95.50 104 LEU A CA 1
ATOM 815 C C . LEU A 1 104 ? 2.480 18.675 3.293 1.00 95.50 104 LEU A C 1
ATOM 817 O O . LEU A 1 104 ? 3.540 19.270 3.121 1.00 95.50 104 LEU A O 1
ATOM 821 N N . GLU A 1 105 ? 1.937 18.552 4.503 1.00 94.19 105 GLU A N 1
ATOM 822 C CA . GLU A 1 105 ? 2.595 18.963 5.739 1.00 94.19 105 GLU A CA 1
ATOM 823 C C . GLU A 1 105 ? 3.470 17.813 6.275 1.00 94.19 105 GLU A C 1
ATOM 825 O O . GLU A 1 105 ? 2.984 16.704 6.514 1.00 94.19 105 GLU A O 1
ATOM 830 N N . ALA A 1 106 ? 4.757 18.077 6.529 1.00 92.56 106 ALA A N 1
ATOM 831 C CA . ALA A 1 106 ? 5.703 17.083 7.056 1.00 92.56 106 ALA A CA 1
ATOM 832 C C . ALA A 1 106 ? 5.197 16.409 8.349 1.00 92.56 106 ALA A C 1
ATOM 834 O O . ALA A 1 106 ? 5.266 15.192 8.514 1.00 92.56 106 ALA A O 1
ATOM 835 N N . GLU A 1 107 ? 4.614 17.194 9.257 1.00 94.25 107 GLU A N 1
ATOM 836 C CA . GLU A 1 107 ? 4.058 16.676 10.509 1.00 94.25 107 GLU A CA 1
ATOM 837 C C . GLU A 1 107 ? 2.824 15.787 10.284 1.00 94.25 107 GLU A C 1
ATOM 839 O O . GLU A 1 107 ? 2.654 14.774 10.964 1.00 94.25 107 GLU A O 1
ATOM 844 N N . ALA A 1 108 ? 1.985 16.106 9.293 1.00 96.94 108 ALA A N 1
ATOM 845 C CA . ALA A 1 108 ? 0.846 15.267 8.932 1.00 96.94 108 ALA A CA 1
ATOM 846 C C . ALA A 1 108 ? 1.306 13.902 8.404 1.00 96.94 108 ALA A C 1
ATOM 848 O O . ALA A 1 108 ? 0.777 12.874 8.830 1.00 96.94 108 ALA A O 1
ATOM 849 N N . LEU A 1 109 ? 2.328 13.877 7.539 1.00 97.31 109 LEU A N 1
ATOM 850 C CA . LEU A 1 109 ? 2.906 12.626 7.041 1.00 97.31 109 LEU A CA 1
ATOM 851 C C . LEU A 1 109 ? 3.486 11.777 8.169 1.00 97.31 109 LEU A C 1
ATOM 853 O O . LEU A 1 109 ? 3.215 10.581 8.203 1.00 97.31 109 LEU A O 1
ATOM 857 N N . LYS A 1 110 ? 4.205 12.379 9.125 1.00 97.44 110 LYS A N 1
ATOM 858 C CA . LYS A 1 110 ? 4.735 11.655 10.293 1.00 97.44 110 LYS A CA 1
ATOM 859 C C . LYS A 1 110 ? 3.632 11.009 11.127 1.00 97.44 110 LYS A C 1
ATOM 861 O O . LYS A 1 110 ? 3.741 9.832 11.467 1.00 97.44 110 LYS A O 1
ATOM 866 N N . LYS A 1 111 ? 2.557 11.746 11.432 1.00 97.75 111 LYS A N 1
ATOM 867 C CA . LYS A 1 111 ? 1.411 11.202 12.184 1.00 97.75 111 LYS A CA 1
ATOM 868 C C . LYS A 1 111 ? 0.729 10.064 11.423 1.00 97.75 111 LYS A C 1
ATOM 870 O O . LYS A 1 111 ? 0.397 9.043 12.021 1.00 97.75 111 LYS A O 1
ATOM 875 N N . CYS A 1 112 ? 0.574 10.202 10.107 1.00 98.50 112 CYS A N 1
ATOM 876 C CA . CYS A 1 112 ? 0.050 9.137 9.255 1.00 98.50 112 CYS A CA 1
ATOM 877 C C . CYS A 1 112 ? 0.962 7.897 9.235 1.00 98.50 112 CYS A C 1
ATOM 879 O O . CYS A 1 112 ? 0.455 6.795 9.440 1.00 98.50 112 CYS A O 1
ATOM 881 N N . SER A 1 113 ? 2.282 8.053 9.061 1.00 98.38 113 SER A N 1
ATOM 882 C CA . SER A 1 113 ? 3.253 6.945 9.131 1.00 98.38 113 SER A CA 1
ATOM 883 C C . SER A 1 113 ? 3.177 6.204 10.463 1.00 98.38 113 SER A C 1
ATOM 885 O O . SER A 1 113 ? 3.063 4.982 10.480 1.00 98.38 113 SER A O 1
ATOM 887 N N . ALA A 1 114 ? 3.154 6.938 11.580 1.00 98.38 114 ALA A N 1
ATOM 888 C CA . ALA A 1 114 ? 3.065 6.342 12.911 1.00 98.38 114 ALA A CA 1
ATOM 889 C C . ALA A 1 114 ? 1.771 5.528 13.093 1.00 98.38 114 ALA A C 1
ATOM 891 O O . ALA A 1 114 ? 1.773 4.455 13.694 1.00 98.38 114 ALA A O 1
ATOM 892 N N . VAL A 1 115 ? 0.648 6.004 12.551 1.00 98.50 115 VAL A N 1
ATOM 893 C CA . VAL A 1 115 ? -0.624 5.267 12.593 1.00 98.50 115 VAL A CA 1
ATOM 894 C C . VAL A 1 115 ? -0.580 4.023 11.705 1.00 98.50 115 VAL A C 1
ATOM 896 O O . VAL A 1 115 ? -1.042 2.970 12.137 1.00 98.50 115 VAL A O 1
ATOM 899 N N . LEU A 1 116 ? 0.008 4.102 10.509 1.00 98.75 116 LEU A N 1
ATOM 900 C CA . LEU A 1 116 ? 0.209 2.941 9.634 1.00 98.75 116 LEU A CA 1
ATOM 901 C C . LEU A 1 116 ? 1.072 1.865 10.309 1.00 98.75 116 LEU A C 1
ATOM 903 O O . LEU A 1 116 ? 0.735 0.685 10.251 1.00 98.75 116 LEU A O 1
ATOM 907 N N . GLU A 1 117 ? 2.135 2.261 11.008 1.00 98.69 117 GLU A N 1
ATOM 908 C CA . GLU A 1 117 ? 2.989 1.357 11.789 1.00 98.69 117 GLU A CA 1
ATOM 909 C C . GLU A 1 117 ? 2.230 0.690 12.940 1.00 98.69 117 GLU A C 1
ATOM 911 O O . GLU A 1 117 ? 2.334 -0.521 13.124 1.00 98.69 117 GLU A O 1
ATOM 916 N N . LEU A 1 118 ? 1.386 1.439 13.658 1.00 98.06 118 LEU A N 1
ATOM 917 C CA . LEU A 1 118 ? 0.523 0.874 14.700 1.00 98.06 118 LEU A CA 1
ATOM 918 C C . LEU A 1 118 ? -0.512 -0.108 14.138 1.00 98.06 118 LEU A C 1
ATOM 920 O O . LEU A 1 118 ? -0.841 -1.099 14.791 1.00 98.06 118 LEU A O 1
ATOM 924 N N . ILE A 1 119 ? -1.060 0.161 12.949 1.00 98.00 119 ILE A N 1
ATOM 925 C CA . ILE A 1 119 ? -1.981 -0.769 12.280 1.00 98.00 119 ILE A CA 1
ATOM 926 C C . ILE A 1 119 ? -1.215 -2.022 11.843 1.00 98.00 119 ILE A C 1
ATOM 928 O O . ILE A 1 119 ? -1.702 -3.126 12.078 1.00 98.00 119 ILE A O 1
ATOM 932 N N . CYS A 1 120 ? -0.017 -1.867 11.269 1.00 98.31 120 CYS A N 1
ATOM 933 C CA . CYS A 1 120 ? 0.875 -2.971 10.914 1.00 98.31 120 CYS A CA 1
ATOM 934 C C . CYS A 1 120 ? 1.146 -3.875 12.125 1.00 98.31 120 CYS A C 1
ATOM 936 O O . CYS A 1 120 ? 0.892 -5.077 12.076 1.00 98.31 120 CYS A O 1
ATOM 938 N N . GLU A 1 121 ? 1.560 -3.284 13.245 1.00 97.81 121 GLU A N 1
ATOM 939 C CA . GLU A 1 121 ? 1.807 -4.006 14.490 1.00 97.81 121 GLU A CA 1
ATOM 940 C C . GLU A 1 121 ? 0.565 -4.740 14.995 1.00 97.81 121 GLU A C 1
ATOM 942 O O . GLU A 1 121 ? 0.634 -5.923 15.333 1.00 97.81 121 GLU A O 1
ATOM 947 N N . LYS A 1 122 ? -0.594 -4.075 14.998 1.00 96.44 122 LYS A N 1
ATOM 948 C CA . LYS A 1 122 ? -1.853 -4.700 15.412 1.00 96.44 122 LYS A CA 1
ATOM 949 C C . LYS A 1 122 ? -2.209 -5.905 14.534 1.00 96.44 122 LYS A C 1
ATOM 951 O O . LYS A 1 122 ? -2.663 -6.914 15.066 1.00 96.44 122 LYS A O 1
ATOM 956 N N . CYS A 1 123 ? -1.980 -5.820 13.222 1.00 95.94 123 CYS A N 1
ATOM 957 C CA . CYS A 1 123 ? -2.229 -6.921 12.284 1.00 95.94 123 CYS A CA 1
ATOM 958 C C . CYS A 1 123 ? -1.328 -8.135 12.546 1.00 95.94 123 CYS A C 1
ATOM 960 O O . CYS A 1 123 ? -1.765 -9.262 12.328 1.00 95.94 123 CYS A O 1
ATOM 962 N N . MET A 1 124 ? -0.104 -7.913 13.029 1.00 96.88 124 MET A N 1
ATOM 963 C CA . MET A 1 124 ? 0.851 -8.985 13.333 1.00 96.88 124 MET A CA 1
ATOM 964 C C . MET A 1 124 ? 0.665 -9.584 14.730 1.00 96.88 124 MET A C 1
ATOM 966 O O . MET A 1 124 ? 0.974 -10.750 14.941 1.00 96.88 124 MET A O 1
ATOM 970 N N . LYS A 1 125 ? 0.145 -8.807 15.689 1.00 95.12 125 LYS A N 1
ATOM 971 C CA . LYS A 1 125 ? -0.018 -9.237 17.092 1.00 95.12 125 LYS A CA 1
ATOM 972 C C . LYS A 1 125 ? -1.396 -9.803 17.439 1.00 95.12 125 LYS A C 1
ATOM 974 O O . LYS A 1 125 ? -1.572 -10.343 18.530 1.00 95.12 125 LYS A O 1
ATOM 979 N N . GLN A 1 126 ? -2.395 -9.634 16.577 1.00 92.69 126 GLN A N 1
ATOM 980 C CA . GLN A 1 126 ? -3.727 -10.197 16.807 1.00 92.69 126 GLN A CA 1
ATOM 981 C C . GLN A 1 126 ? -3.741 -11.723 16.615 1.00 92.69 126 GLN A C 1
ATOM 983 O O . GLN A 1 126 ? -2.891 -12.269 15.918 1.00 92.69 126 GLN A O 1
ATOM 988 N N . ARG A 1 127 ? -4.731 -12.405 17.216 1.00 88.44 127 ARG A N 1
ATOM 989 C CA . ARG A 1 127 ? -4.882 -13.872 17.145 1.00 88.44 127 ARG A CA 1
ATOM 990 C C . ARG A 1 127 ? -4.907 -14.379 15.700 1.00 88.44 127 ARG A C 1
ATOM 992 O O . ARG A 1 127 ? -4.195 -15.323 15.378 1.00 88.44 127 ARG A O 1
ATOM 999 N N . ASP A 1 128 ? -5.693 -13.717 14.857 1.00 87.50 128 ASP A N 1
ATOM 1000 C CA . ASP A 1 128 ? -5.797 -14.011 13.429 1.00 87.50 128 ASP A CA 1
ATOM 1001 C C . ASP A 1 128 ? -4.861 -13.076 12.659 1.00 87.50 128 ASP A C 1
ATOM 1003 O O . ASP A 1 128 ? -5.258 -12.020 12.158 1.00 87.50 128 ASP A O 1
ATOM 1007 N N . MET A 1 129 ? -3.574 -13.419 12.662 1.00 90.81 129 MET A N 1
ATOM 1008 C CA . MET A 1 129 ? -2.517 -12.618 12.050 1.00 90.81 129 MET A CA 1
ATOM 1009 C C . MET A 1 129 ? -2.829 -12.300 10.581 1.00 90.81 129 MET A C 1
ATOM 1011 O O . MET A 1 129 ? -3.124 -13.188 9.784 1.00 90.81 129 MET A O 1
ATOM 1015 N N . ASN A 1 130 ? -2.728 -11.022 10.214 1.00 92.62 130 ASN A N 1
ATOM 1016 C CA . ASN A 1 130 ? -2.961 -10.554 8.850 1.00 92.62 130 ASN A CA 1
ATOM 1017 C C . ASN A 1 130 ? -1.672 -9.970 8.258 1.00 92.62 130 ASN A C 1
ATOM 1019 O O . ASN A 1 130 ? -1.484 -8.752 8.202 1.00 92.62 130 ASN A O 1
ATOM 1023 N N . GLU A 1 131 ? -0.779 -10.861 7.818 1.00 95.62 131 GLU A N 1
ATOM 1024 C CA . GLU A 1 131 ? 0.520 -10.484 7.245 1.00 95.62 131 GLU A CA 1
ATOM 1025 C C . GLU A 1 131 ? 0.382 -9.625 5.978 1.00 95.62 131 GLU A C 1
ATOM 1027 O O . GLU A 1 131 ? 1.185 -8.721 5.748 1.00 95.62 131 GLU A O 1
ATOM 1032 N N . ILE A 1 132 ? -0.658 -9.867 5.172 1.00 94.25 132 ILE A N 1
ATOM 1033 C CA . ILE A 1 132 ? -0.924 -9.127 3.930 1.00 94.25 132 ILE A CA 1
ATOM 1034 C C . ILE A 1 132 ? -1.208 -7.656 4.236 1.00 94.25 132 ILE A C 1
ATOM 1036 O O . ILE A 1 132 ? -0.567 -6.757 3.682 1.00 94.25 132 ILE A O 1
ATOM 1040 N N . LEU A 1 133 ? -2.149 -7.401 5.148 1.00 94.88 133 LEU A N 1
ATOM 1041 C CA . LEU A 1 133 ? -2.501 -6.044 5.542 1.00 94.88 133 LEU A CA 1
ATOM 1042 C C . LEU A 1 133 ? -1.336 -5.363 6.266 1.00 94.88 133 LEU A C 1
ATOM 1044 O O . LEU A 1 133 ? -1.084 -4.183 6.025 1.00 94.88 133 LEU A O 1
ATOM 1048 N N . ALA A 1 134 ? -0.592 -6.102 7.094 1.00 97.50 134 ALA A N 1
ATOM 1049 C CA . ALA A 1 134 ? 0.599 -5.590 7.764 1.00 97.50 134 ALA A CA 1
ATOM 1050 C C . ALA A 1 134 ? 1.671 -5.127 6.765 1.00 97.50 134 ALA A C 1
ATOM 1052 O O . ALA A 1 134 ? 2.134 -3.987 6.844 1.00 97.50 134 ALA A O 1
ATOM 1053 N N . MET A 1 135 ? 2.011 -5.966 5.779 1.00 98.12 135 MET A N 1
ATOM 1054 C CA . MET A 1 135 ? 2.963 -5.628 4.716 1.00 98.12 135 MET A CA 1
ATOM 1055 C C . MET A 1 135 ? 2.493 -4.411 3.912 1.00 98.12 135 MET A C 1
ATOM 1057 O O . MET A 1 135 ? 3.288 -3.512 3.631 1.00 98.12 135 ME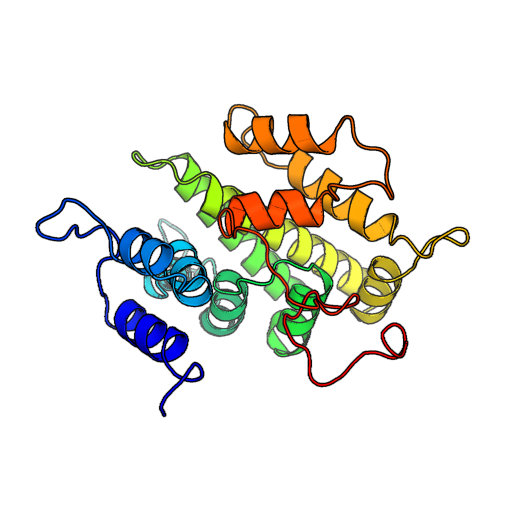T A O 1
ATOM 1061 N N . LYS A 1 136 ? 1.192 -4.330 3.599 1.00 97.56 136 LYS A N 1
ATOM 1062 C CA . LYS A 1 136 ? 0.601 -3.166 2.925 1.00 97.56 136 LYS A CA 1
ATOM 1063 C C . LYS A 1 136 ? 0.769 -1.885 3.746 1.00 97.56 136 LYS A C 1
ATOM 1065 O O . LYS A 1 136 ? 1.258 -0.890 3.212 1.00 97.56 136 LYS A O 1
ATOM 1070 N N . MET A 1 137 ? 0.403 -1.897 5.031 1.00 98.44 137 MET A N 1
ATOM 1071 C CA . MET A 1 137 ? 0.546 -0.721 5.902 1.00 98.44 137 MET A CA 1
ATOM 1072 C C . MET A 1 137 ? 2.004 -0.288 6.039 1.00 98.44 137 MET A C 1
ATOM 1074 O O . MET A 1 137 ? 2.307 0.901 5.941 1.00 98.44 137 MET A O 1
ATOM 1078 N N . HIS A 1 138 ? 2.911 -1.250 6.213 1.00 98.69 138 HIS A N 1
ATOM 1079 C CA . HIS A 1 138 ? 4.349 -1.000 6.279 1.00 98.69 138 HIS A CA 1
ATOM 1080 C C . HIS A 1 138 ? 4.886 -0.362 4.996 1.00 98.69 138 HIS A C 1
ATOM 1082 O O . HIS A 1 138 ? 5.595 0.643 5.046 1.00 98.69 138 HIS A O 1
ATOM 1088 N N . TYR A 1 139 ? 4.522 -0.911 3.837 1.00 98.75 139 TYR A N 1
ATOM 1089 C CA . TYR A 1 139 ? 4.957 -0.388 2.547 1.00 98.75 139 TYR A CA 1
ATOM 1090 C C . TYR A 1 139 ? 4.451 1.042 2.306 1.00 98.75 139 TYR A C 1
ATOM 1092 O O . TYR A 1 139 ? 5.226 1.915 1.906 1.00 98.75 139 TYR A O 1
ATOM 1100 N N . ILE A 1 140 ? 3.180 1.319 2.623 1.00 98.69 140 ILE A N 1
ATOM 1101 C CA . ILE A 1 140 ? 2.630 2.680 2.555 1.00 98.69 140 ILE A CA 1
ATOM 1102 C C . ILE A 1 140 ? 3.373 3.602 3.537 1.00 98.69 140 ILE A C 1
ATOM 1104 O O . ILE A 1 140 ? 3.743 4.710 3.150 1.00 98.69 140 ILE A O 1
ATOM 1108 N N . SER A 1 141 ? 3.672 3.151 4.763 1.00 98.81 141 SER A N 1
ATOM 1109 C CA . SER A 1 141 ? 4.462 3.936 5.728 1.00 98.81 141 SER A CA 1
ATOM 1110 C C . SER A 1 141 ? 5.854 4.279 5.182 1.00 98.81 141 SER A C 1
ATOM 1112 O O . SER A 1 141 ? 6.287 5.430 5.260 1.00 98.81 141 SER A O 1
ATOM 1114 N N . CYS A 1 142 ? 6.533 3.329 4.527 1.00 98.75 142 CYS A N 1
ATOM 1115 C CA . CYS A 1 142 ? 7.823 3.569 3.871 1.00 98.75 142 CYS A CA 1
ATOM 1116 C C . CYS A 1 142 ? 7.736 4.671 2.799 1.00 98.75 142 CYS A C 1
ATOM 1118 O O . CYS A 1 142 ? 8.631 5.516 2.708 1.00 98.75 142 CYS A O 1
ATOM 1120 N N . ILE A 1 143 ? 6.650 4.708 2.017 1.00 98.75 143 ILE A N 1
ATOM 1121 C CA . ILE A 1 143 ? 6.403 5.786 1.045 1.00 98.75 143 ILE A CA 1
ATOM 1122 C C . ILE A 1 143 ? 6.172 7.118 1.760 1.00 98.75 143 ILE A C 1
ATOM 1124 O O . ILE A 1 143 ? 6.765 8.120 1.366 1.00 98.75 143 ILE A O 1
ATOM 1128 N N . PHE A 1 144 ? 5.373 7.145 2.829 1.00 98.62 144 PHE A N 1
ATOM 1129 C CA . PHE A 1 144 ? 5.126 8.369 3.600 1.00 98.62 144 PHE A CA 1
ATOM 1130 C C . PHE A 1 144 ? 6.411 8.926 4.216 1.00 98.62 144 PHE A C 1
ATOM 1132 O O . PHE A 1 144 ? 6.658 10.129 4.120 1.00 98.62 144 PHE A O 1
ATOM 1139 N N . HIS A 1 145 ? 7.271 8.067 4.770 1.00 98.38 145 HIS A N 1
ATOM 1140 C CA . HIS A 1 145 ? 8.595 8.463 5.257 1.00 98.38 145 HIS A CA 1
ATOM 1141 C C . HIS A 1 145 ? 9.439 9.079 4.147 1.00 98.38 145 HIS A C 1
ATOM 1143 O O . HIS A 1 145 ? 10.048 10.131 4.343 1.00 98.38 145 HIS A O 1
ATOM 1149 N N . LYS A 1 146 ? 9.429 8.474 2.953 1.00 98.19 146 LYS A N 1
ATOM 1150 C CA . LYS A 1 146 ? 10.166 9.001 1.803 1.00 98.19 146 LYS A CA 1
ATOM 1151 C C . LYS A 1 146 ? 9.624 10.352 1.327 1.00 98.19 146 LYS A C 1
ATOM 1153 O O . LYS A 1 146 ? 10.419 11.249 1.042 1.00 98.19 146 LYS A O 1
ATOM 1158 N N . CYS A 1 147 ? 8.302 10.518 1.292 1.00 98.25 147 CYS A N 1
ATOM 1159 C CA . CYS A 1 147 ? 7.643 11.794 1.011 1.00 98.25 147 CYS A CA 1
ATOM 1160 C C . CYS A 1 147 ? 8.015 12.859 2.044 1.00 98.25 147 CYS A C 1
ATOM 1162 O O . CYS A 1 147 ? 8.377 13.970 1.666 1.00 98.25 147 CYS A O 1
ATOM 1164 N N . ASN A 1 148 ? 7.988 12.515 3.334 1.00 97.56 148 ASN A N 1
ATOM 1165 C CA . ASN A 1 148 ? 8.365 13.425 4.409 1.00 97.56 148 ASN A CA 1
ATOM 1166 C C . ASN A 1 148 ? 9.824 13.887 4.260 1.00 97.56 148 ASN A C 1
ATOM 1168 O O . ASN A 1 148 ? 10.086 15.086 4.309 1.00 97.56 148 ASN A O 1
ATOM 1172 N N . SER A 1 149 ? 10.765 12.969 4.001 1.00 96.31 149 SER A N 1
ATOM 1173 C CA . SER A 1 149 ? 12.164 13.337 3.739 1.00 96.31 149 SER A CA 1
ATOM 1174 C C . SER A 1 149 ? 12.314 14.251 2.517 1.00 96.31 149 SER A C 1
ATOM 1176 O O . SER A 1 149 ? 13.067 15.216 2.578 1.00 96.31 149 SER A O 1
ATOM 1178 N N . SER A 1 150 ? 11.583 13.982 1.428 1.00 95.62 150 SER A N 1
ATOM 1179 C CA . SER A 1 150 ? 11.605 14.817 0.216 1.00 95.62 150 SER A CA 1
ATOM 1180 C C . SER A 1 150 ? 11.068 16.225 0.477 1.00 95.62 150 SER A C 1
ATOM 1182 O O . SER A 1 150 ? 11.686 17.200 0.064 1.00 95.62 150 SER A O 1
ATOM 1184 N N . LEU A 1 151 ? 9.946 16.357 1.194 1.00 94.88 151 LEU A N 1
ATOM 1185 C CA . LEU A 1 151 ? 9.371 17.664 1.532 1.00 94.88 151 LEU A CA 1
ATOM 1186 C C . LEU A 1 151 ? 10.288 18.475 2.448 1.00 94.88 151 LEU A C 1
ATOM 1188 O O . LEU A 1 151 ? 10.404 19.681 2.275 1.00 94.88 151 LEU A O 1
ATOM 1192 N N . GLN A 1 152 ? 10.975 17.826 3.388 1.00 93.06 152 GLN A N 1
ATOM 1193 C CA . GLN A 1 152 ? 11.935 18.511 4.256 1.00 93.06 152 GLN A CA 1
ATOM 1194 C C . GLN A 1 152 ? 13.176 19.017 3.506 1.00 93.06 152 GLN A C 1
ATOM 1196 O O . GLN A 1 152 ? 13.761 20.011 3.923 1.00 93.06 152 GLN A O 1
ATOM 1201 N N . GLN A 1 153 ? 13.588 18.341 2.429 1.00 92.56 153 GLN A N 1
ATOM 1202 C CA . GLN A 1 153 ? 14.784 18.697 1.656 1.00 92.56 153 GLN A CA 1
ATOM 1203 C C . GLN A 1 153 ? 14.488 19.686 0.524 1.00 92.56 153 GLN A C 1
ATOM 1205 O O . GLN A 1 153 ? 15.252 20.622 0.314 1.00 92.56 153 GLN A O 1
ATOM 1210 N N . GLU A 1 154 ? 13.391 19.480 -0.204 1.00 88.38 154 GLU A N 1
ATOM 1211 C CA . GLU A 1 154 ? 13.109 20.183 -1.461 1.00 88.38 154 GLU A CA 1
ATOM 1212 C C . GLU A 1 154 ? 11.786 20.962 -1.449 1.00 88.38 154 GLU A C 1
ATOM 1214 O O . GLU A 1 154 ? 11.452 21.626 -2.428 1.00 88.38 154 GLU A O 1
ATOM 1219 N N . ASN A 1 155 ? 11.002 20.877 -0.367 1.00 90.00 155 ASN A N 1
ATOM 1220 C CA . ASN A 1 155 ? 9.669 21.486 -0.240 1.00 90.00 155 ASN A CA 1
ATOM 1221 C C . ASN A 1 155 ? 8.678 21.093 -1.363 1.00 90.00 155 ASN A C 1
ATOM 1223 O O . ASN A 1 155 ? 7.663 21.751 -1.585 1.00 90.00 155 ASN A O 1
ATOM 1227 N N . THR A 1 156 ? 8.962 20.006 -2.086 1.00 93.19 156 THR A N 1
ATOM 1228 C CA . THR A 1 156 ? 8.097 19.409 -3.108 1.00 93.19 156 THR A CA 1
ATOM 1229 C C . THR A 1 156 ? 8.318 17.894 -3.188 1.00 93.19 156 THR A C 1
ATOM 1231 O O . THR A 1 156 ? 9.344 17.363 -2.758 1.00 93.19 156 THR A O 1
ATOM 1234 N N . LEU A 1 157 ? 7.341 17.185 -3.757 1.00 95.50 157 LEU A N 1
ATOM 1235 C CA . LEU A 1 157 ? 7.424 15.755 -4.080 1.00 95.50 157 LEU A CA 1
ATOM 1236 C C . LEU A 1 157 ? 7.818 15.503 -5.545 1.00 95.50 157 LEU A C 1
ATOM 1238 O O . LEU A 1 157 ? 7.989 14.353 -5.950 1.00 95.50 157 LEU A O 1
ATOM 1242 N N . ASP A 1 158 ? 7.966 16.553 -6.357 1.00 94.06 158 ASP A N 1
ATOM 1243 C CA . ASP A 1 158 ? 8.201 16.413 -7.799 1.00 94.06 158 ASP A CA 1
ATOM 1244 C C . ASP A 1 158 ? 9.553 15.778 -8.127 1.00 94.06 158 ASP A C 1
ATOM 1246 O O . ASP A 1 158 ? 9.644 14.962 -9.045 1.00 94.06 158 ASP A O 1
ATOM 1250 N N . ALA A 1 159 ? 10.603 16.099 -7.372 1.00 94.00 159 ALA A N 1
ATOM 1251 C CA . ALA A 1 159 ? 11.909 15.476 -7.559 1.00 94.00 159 ALA A CA 1
ATOM 1252 C C . ALA A 1 159 ? 11.923 14.002 -7.149 1.00 94.00 159 ALA A C 1
ATOM 1254 O O . ALA A 1 159 ? 12.543 13.181 -7.831 1.00 94.00 159 ALA A O 1
ATOM 1255 N N . LEU A 1 160 ? 11.176 13.636 -6.101 1.00 96.62 160 LEU A N 1
ATOM 1256 C CA . LEU A 1 160 ? 10.982 12.239 -5.726 1.00 96.62 160 LEU A CA 1
ATOM 1257 C C . LEU A 1 160 ? 10.262 11.468 -6.838 1.00 96.62 160 LEU A C 1
ATOM 1259 O O . LEU A 1 160 ? 10.731 10.402 -7.233 1.00 96.62 160 LEU A O 1
ATOM 1263 N N . ILE A 1 161 ? 9.177 12.023 -7.394 1.00 95.69 161 ILE A N 1
ATOM 1264 C CA . ILE A 1 161 ? 8.466 11.419 -8.534 1.00 95.69 161 ILE A CA 1
ATOM 1265 C C . ILE A 1 161 ? 9.419 11.239 -9.721 1.00 95.69 161 ILE A C 1
ATOM 1267 O O . ILE A 1 161 ? 9.512 10.141 -10.267 1.00 95.69 161 ILE A O 1
ATOM 1271 N N . LYS A 1 162 ? 10.171 12.283 -10.096 1.00 94.06 162 LYS A N 1
ATOM 1272 C CA . LYS A 1 162 ? 11.156 12.207 -11.189 1.00 94.06 162 LYS A CA 1
ATOM 1273 C C . LYS A 1 162 ? 12.204 11.124 -10.935 1.00 94.06 162 LYS A C 1
ATOM 1275 O O . LYS A 1 162 ? 12.525 10.370 -11.845 1.00 94.06 162 LYS A O 1
ATOM 1280 N N . SER A 1 163 ? 12.696 11.009 -9.703 1.00 96.19 163 SER A N 1
ATOM 1281 C CA . SER A 1 163 ? 13.683 9.993 -9.321 1.00 96.19 163 SER A CA 1
ATOM 1282 C C . SER A 1 163 ? 13.119 8.573 -9.409 1.00 96.19 163 SER A C 1
ATOM 1284 O O . SER A 1 163 ? 13.809 7.672 -9.875 1.00 96.19 163 SER A O 1
ATOM 1286 N N . LEU A 1 164 ? 11.857 8.367 -9.014 1.00 96.00 164 LEU A N 1
ATOM 1287 C CA . LEU A 1 164 ? 11.160 7.075 -9.114 1.00 96.00 164 LEU A CA 1
ATOM 1288 C C . LEU A 1 164 ? 10.822 6.671 -10.555 1.00 96.00 164 LEU A C 1
ATOM 1290 O O . LEU A 1 164 ? 10.601 5.491 -10.813 1.00 96.00 164 LEU A O 1
ATOM 1294 N N . LEU A 1 165 ? 10.760 7.628 -11.478 1.00 93.50 165 LEU A N 1
ATOM 1295 C CA . LEU A 1 165 ? 10.474 7.388 -12.895 1.00 93.50 165 LEU A CA 1
ATOM 1296 C C . LEU A 1 165 ? 11.731 7.350 -13.766 1.00 93.50 165 LEU A C 1
ATOM 1298 O O . LEU A 1 165 ? 11.650 6.991 -14.939 1.00 93.50 165 LEU A O 1
ATOM 1302 N N . LYS A 1 166 ? 12.889 7.737 -13.226 1.00 93.31 166 LYS A N 1
ATOM 1303 C CA . LYS A 1 166 ? 14.130 7.794 -13.993 1.00 93.31 166 LYS A CA 1
ATOM 1304 C C . LYS A 1 166 ? 14.604 6.381 -14.336 1.00 93.31 166 LYS A C 1
ATOM 1306 O O . LYS A 1 166 ? 15.061 5.641 -13.463 1.00 93.31 166 LYS A O 1
ATOM 1311 N N . GLY A 1 167 ? 14.527 6.050 -15.620 1.00 92.75 167 GLY A N 1
ATOM 1312 C CA . GLY A 1 167 ? 15.110 4.844 -16.192 1.00 92.75 167 GLY A CA 1
ATOM 1313 C C . GLY A 1 167 ? 16.633 4.916 -16.302 1.00 92.75 167 GLY A C 1
ATOM 1314 O O . GLY A 1 167 ? 17.199 6.007 -16.408 1.00 92.75 167 GLY A O 1
ATOM 1315 N N . ARG A 1 168 ? 17.298 3.757 -16.282 1.00 93.69 168 ARG A N 1
ATOM 1316 C CA . ARG A 1 168 ? 18.712 3.644 -16.681 1.00 93.69 168 ARG A CA 1
ATOM 1317 C C . ARG A 1 168 ? 18.863 3.739 -18.204 1.00 93.69 168 ARG A C 1
ATOM 1319 O O . ARG A 1 168 ? 17.922 3.445 -18.934 1.00 93.69 168 ARG A O 1
ATOM 1326 N N . ASP A 1 169 ? 20.055 4.098 -18.669 1.00 92.25 169 ASP A N 1
ATOM 1327 C CA . ASP A 1 169 ? 20.301 4.423 -20.083 1.00 92.25 169 ASP A CA 1
ATOM 1328 C C . ASP A 1 169 ? 20.116 3.233 -21.042 1.00 92.25 169 ASP A C 1
ATOM 1330 O O . ASP A 1 169 ? 19.783 3.430 -22.205 1.00 92.25 169 ASP A O 1
ATOM 1334 N N . SER A 1 170 ? 20.312 1.999 -20.568 1.00 92.00 170 SER A N 1
ATOM 1335 C CA . SER A 1 170 ? 20.316 0.797 -21.413 1.00 92.00 170 SER A CA 1
ATOM 1336 C C . SER A 1 170 ? 18.930 0.337 -21.873 1.00 92.00 170 SER A C 1
ATOM 1338 O O . SER A 1 170 ? 18.788 -0.152 -22.987 1.00 92.00 170 SER A O 1
ATOM 1340 N N . ASP A 1 171 ? 17.924 0.432 -21.006 1.00 88.06 171 ASP A N 1
ATOM 1341 C CA . ASP A 1 171 ? 16.599 -0.181 -21.206 1.00 88.06 171 ASP A CA 1
ATOM 1342 C C . ASP A 1 171 ? 15.463 0.607 -20.533 1.00 88.06 171 ASP A C 1
ATOM 1344 O O . ASP A 1 171 ? 14.341 0.121 -20.412 1.00 88.06 171 ASP A O 1
ATOM 1348 N N . CYS A 1 172 ? 15.756 1.814 -20.043 1.00 89.06 172 CYS A N 1
ATOM 1349 C CA . CYS A 1 172 ? 14.829 2.660 -19.298 1.00 89.06 172 CYS A CA 1
ATOM 1350 C C . CYS A 1 172 ? 14.262 2.034 -18.007 1.00 89.06 172 CYS A C 1
ATOM 1352 O O . CYS A 1 172 ? 13.313 2.580 -17.440 1.00 89.06 172 CYS A O 1
ATOM 1354 N N . PHE A 1 173 ? 14.854 0.957 -17.474 1.00 91.62 173 PHE A N 1
ATOM 1355 C CA . PHE A 1 173 ? 14.373 0.336 -16.238 1.00 91.62 173 PHE A CA 1
ATOM 1356 C C . PHE A 1 173 ? 14.538 1.281 -15.028 1.00 91.62 173 PHE A C 1
ATOM 1358 O O . PHE A 1 173 ? 15.644 1.798 -14.808 1.00 91.62 173 PHE A O 1
ATOM 1365 N N . PRO A 1 174 ? 13.492 1.513 -14.206 1.00 94.94 174 PRO A N 1
ATOM 1366 C CA . PRO A 1 174 ? 13.535 2.454 -13.086 1.00 94.94 174 PRO A CA 1
ATOM 1367 C C . PRO A 1 174 ? 14.261 1.862 -11.865 1.00 94.94 174 PRO A C 1
ATOM 1369 O O . PRO A 1 174 ? 13.660 1.531 -10.841 1.00 94.94 174 PRO A O 1
ATOM 1372 N N . VAL A 1 175 ? 15.592 1.760 -11.946 1.00 96.50 175 VAL A N 1
ATOM 1373 C CA . VAL A 1 175 ? 16.453 1.130 -10.921 1.00 96.50 175 VAL A CA 1
ATOM 1374 C C . VAL A 1 175 ? 16.223 1.705 -9.520 1.00 96.50 175 VAL A C 1
ATOM 1376 O O . VAL A 1 175 ? 16.236 0.966 -8.536 1.00 96.50 175 VAL A O 1
ATOM 1379 N N . TYR A 1 176 ? 16.026 3.023 -9.405 1.00 97.81 176 TYR A N 1
ATOM 1380 C CA . TYR A 1 176 ? 15.787 3.663 -8.110 1.00 97.81 176 TYR A CA 1
ATOM 1381 C C . TYR A 1 176 ? 14.484 3.180 -7.461 1.00 97.81 176 TYR A C 1
ATOM 1383 O O . TYR A 1 176 ? 14.460 2.891 -6.264 1.00 97.81 176 TYR A O 1
ATOM 1391 N N . GLN A 1 177 ? 13.423 3.045 -8.258 1.00 97.44 177 GLN A N 1
ATOM 1392 C CA . GLN A 1 177 ? 12.133 2.541 -7.803 1.00 97.44 177 GLN A CA 1
ATOM 1393 C C . GLN A 1 177 ? 12.245 1.091 -7.331 1.00 97.44 177 GLN A C 1
ATOM 1395 O O . GLN A 1 177 ? 11.828 0.776 -6.219 1.00 97.44 177 GLN A O 1
ATOM 1400 N N . GLU A 1 178 ? 12.877 0.232 -8.133 1.00 97.69 178 GLU A N 1
ATOM 1401 C CA . GLU A 1 178 ? 13.090 -1.177 -7.791 1.00 97.69 178 GLU A CA 1
ATOM 1402 C C . GLU A 1 178 ? 13.875 -1.319 -6.478 1.00 97.69 178 GLU A C 1
ATOM 1404 O O . GLU A 1 178 ? 13.473 -2.061 -5.580 1.00 97.69 178 GLU A O 1
ATOM 1409 N N . LYS A 1 179 ? 14.961 -0.549 -6.312 1.00 98.38 179 LYS A N 1
ATOM 1410 C CA . LYS A 1 179 ? 15.743 -0.528 -5.065 1.00 98.38 179 LYS A CA 1
ATOM 1411 C C . LYS A 1 179 ? 14.905 -0.088 -3.871 1.00 98.38 179 LYS A C 1
ATOM 1413 O O . LYS A 1 179 ? 14.956 -0.748 -2.836 1.00 98.38 179 LYS A O 1
ATOM 1418 N N . PHE A 1 180 ? 14.128 0.984 -4.018 1.00 98.69 180 PHE A N 1
ATOM 1419 C CA . PHE A 1 180 ? 13.259 1.493 -2.959 1.00 98.69 180 PHE A CA 1
ATOM 1420 C C . PHE A 1 180 ? 12.221 0.451 -2.514 1.00 98.69 180 PHE A C 1
ATOM 1422 O O . PHE A 1 180 ? 12.018 0.257 -1.314 1.00 98.69 180 PHE A O 1
ATOM 1429 N N . ILE A 1 181 ? 11.598 -0.263 -3.456 1.00 98.56 181 ILE A N 1
ATOM 1430 C CA . ILE A 1 181 ? 10.613 -1.308 -3.142 1.00 98.56 181 ILE A CA 1
ATOM 1431 C C . ILE A 1 181 ? 11.292 -2.494 -2.447 1.00 98.56 181 ILE A C 1
ATOM 1433 O O . ILE A 1 181 ? 10.834 -2.919 -1.386 1.00 98.56 181 ILE A O 1
ATOM 1437 N N . ARG A 1 182 ? 12.423 -2.982 -2.979 1.00 98.56 182 ARG A N 1
ATOM 1438 C CA . ARG A 1 182 ? 13.210 -4.060 -2.349 1.00 98.56 182 ARG A CA 1
ATOM 1439 C C . ARG A 1 182 ? 13.641 -3.697 -0.929 1.00 98.56 182 ARG A C 1
ATOM 1441 O O . ARG A 1 182 ? 13.569 -4.532 -0.031 1.00 98.56 182 ARG A O 1
ATOM 1448 N N . GLU A 1 183 ? 14.091 -2.465 -0.716 1.00 98.44 183 GLU A N 1
ATOM 1449 C CA . GLU A 1 183 ? 14.476 -1.964 0.604 1.00 98.44 183 GLU A CA 1
ATOM 1450 C C . GLU A 1 183 ? 13.275 -1.882 1.552 1.00 98.44 183 GLU A C 1
ATOM 1452 O O . GLU A 1 183 ? 13.378 -2.321 2.695 1.00 98.44 183 GLU A O 1
ATOM 1457 N N . SER A 1 184 ? 12.129 -1.391 1.072 1.00 98.56 184 SER A N 1
ATOM 1458 C CA . SER A 1 184 ? 10.893 -1.314 1.860 1.00 98.56 184 SER A CA 1
ATOM 1459 C C . SER A 1 184 ? 10.451 -2.698 2.340 1.00 98.56 184 SER A C 1
ATOM 1461 O O . SER A 1 184 ? 10.166 -2.858 3.522 1.00 98.56 184 SER A O 1
ATOM 1463 N N . ILE A 1 185 ? 10.486 -3.716 1.469 1.00 98.50 185 ILE A N 1
ATOM 1464 C CA . ILE A 1 185 ? 10.183 -5.112 1.836 1.00 98.50 185 ILE A CA 1
ATOM 1465 C C . ILE A 1 185 ? 11.153 -5.611 2.914 1.00 98.50 185 ILE A C 1
ATOM 1467 O O . ILE A 1 185 ? 10.721 -6.133 3.935 1.00 98.50 185 ILE A O 1
ATOM 1471 N N . ARG A 1 186 ? 12.467 -5.414 2.732 1.00 97.56 186 ARG A N 1
ATOM 1472 C CA . ARG A 1 186 ? 13.480 -5.860 3.711 1.00 97.56 186 ARG A CA 1
ATOM 1473 C C . ARG A 1 186 ? 13.370 -5.164 5.067 1.00 97.56 186 ARG A C 1
ATOM 1475 O O . ARG A 1 186 ? 13.775 -5.743 6.065 1.00 97.56 186 ARG A O 1
ATOM 1482 N N . LYS A 1 187 ? 12.856 -3.933 5.100 1.00 97.75 187 LYS A N 1
ATOM 1483 C CA . LYS A 1 187 ? 12.625 -3.164 6.331 1.00 97.75 187 LYS A CA 1
ATOM 1484 C C . LYS A 1 187 ? 11.383 -3.611 7.105 1.00 97.75 187 LYS A C 1
ATOM 1486 O O . LYS A 1 187 ? 11.112 -3.029 8.152 1.00 97.75 187 LYS A O 1
ATOM 1491 N N . PHE A 1 188 ? 10.618 -4.586 6.606 1.00 98.44 188 PHE A N 1
ATOM 1492 C CA . PHE A 1 188 ? 9.468 -5.109 7.335 1.00 98.44 188 PHE A CA 1
ATOM 1493 C C . PHE A 1 188 ? 9.923 -5.680 8.691 1.00 98.44 188 PHE A C 1
ATOM 1495 O O . PHE A 1 188 ? 10.814 -6.529 8.712 1.00 98.44 188 PHE A O 1
ATOM 1502 N N . PRO A 1 189 ? 9.357 -5.221 9.823 1.00 97.06 189 PRO A N 1
ATOM 1503 C CA . PRO A 1 189 ? 9.950 -5.466 11.140 1.00 97.06 189 PRO A CA 1
ATOM 1504 C C . PRO A 1 189 ? 9.754 -6.890 11.685 1.00 97.06 189 PRO A C 1
ATOM 1506 O O . PRO A 1 189 ? 10.351 -7.226 12.702 1.00 97.06 189 PRO A O 1
ATOM 1509 N N . TYR A 1 190 ? 8.950 -7.722 11.020 1.00 97.00 190 TYR A N 1
ATOM 1510 C CA . TYR A 1 190 ? 8.632 -9.091 11.438 1.00 97.00 190 TYR A CA 1
ATOM 1511 C C . TYR A 1 190 ? 9.336 -10.084 10.511 1.00 97.00 190 TYR A C 1
ATOM 1513 O O . TYR A 1 190 ? 8.821 -10.435 9.447 1.00 97.00 190 TYR A O 1
ATOM 1521 N N . CYS A 1 191 ? 10.555 -10.488 10.872 1.00 93.88 191 CYS A N 1
ATOM 1522 C CA . CYS A 1 191 ? 11.420 -11.303 10.012 1.00 93.88 191 CYS A CA 1
ATOM 1523 C C . CYS A 1 191 ? 10.928 -12.755 9.856 1.00 93.88 191 CYS A C 1
ATOM 1525 O O . CYS A 1 191 ? 11.216 -13.428 8.862 1.00 93.88 191 CYS A O 1
ATOM 1527 N N . GLU A 1 192 ? 10.157 -13.222 10.831 1.00 92.19 192 GLU A N 1
ATOM 1528 C CA . GLU A 1 192 ? 9.508 -14.526 10.890 1.00 92.19 192 GLU A CA 1
ATOM 1529 C C . GLU A 1 192 ? 8.238 -14.624 10.034 1.00 92.19 192 GLU A C 1
ATOM 1531 O O . GLU A 1 192 ? 7.769 -15.734 9.786 1.00 92.19 192 GLU A O 1
ATOM 1536 N N . ALA A 1 193 ? 7.707 -13.493 9.553 1.00 96.25 193 ALA A N 1
ATOM 1537 C CA . ALA A 1 193 ? 6.508 -13.458 8.725 1.00 96.25 193 ALA A CA 1
ATOM 1538 C C . ALA A 1 193 ? 6.687 -14.304 7.454 1.00 96.25 193 ALA A C 1
ATOM 1540 O O . ALA A 1 193 ? 7.636 -14.121 6.677 1.00 96.25 193 ALA A O 1
ATOM 1541 N N . THR A 1 194 ? 5.757 -15.229 7.229 1.00 96.56 194 THR A N 1
ATOM 1542 C CA . THR A 1 194 ? 5.805 -16.168 6.102 1.00 96.56 194 THR A CA 1
ATOM 1543 C C . THR A 1 194 ? 5.785 -15.442 4.756 1.00 96.56 194 THR A C 1
ATOM 1545 O O . THR A 1 194 ? 6.550 -15.784 3.849 1.00 96.56 194 THR A O 1
ATOM 1548 N N . LEU A 1 195 ? 4.987 -14.381 4.652 1.00 96.62 195 LEU A N 1
ATOM 1549 C CA . LEU A 1 195 ? 4.869 -13.522 3.484 1.00 96.62 195 LEU A CA 1
ATOM 1550 C C . LEU A 1 195 ? 6.191 -12.824 3.168 1.00 96.62 195 LEU A C 1
ATOM 1552 O O . LEU A 1 195 ? 6.620 -12.817 2.016 1.00 96.62 195 LEU A O 1
ATOM 1556 N N . LEU A 1 196 ? 6.882 -12.280 4.176 1.00 98.00 196 LEU A N 1
ATOM 1557 C CA . LEU A 1 196 ? 8.189 -11.651 3.967 1.00 98.00 196 LEU A CA 1
ATOM 1558 C C . LEU A 1 196 ? 9.189 -12.659 3.394 1.00 98.00 196 LEU A C 1
ATOM 1560 O O . LEU A 1 196 ? 9.888 -12.354 2.426 1.00 98.00 196 LEU A O 1
ATOM 1564 N N . GLN A 1 197 ? 9.243 -13.868 3.957 1.00 97.75 197 GLN A N 1
ATOM 1565 C CA . GLN A 1 197 ? 10.147 -14.913 3.475 1.00 97.75 197 GLN A CA 1
ATOM 1566 C C . GLN A 1 197 ? 9.842 -15.301 2.022 1.00 97.75 197 GLN A C 1
ATOM 1568 O O . GLN A 1 197 ? 10.770 -15.472 1.228 1.00 97.75 197 GLN A O 1
ATOM 1573 N N . GLN A 1 198 ? 8.562 -15.393 1.647 1.00 97.00 198 GLN A N 1
ATOM 1574 C CA . GLN A 1 198 ? 8.137 -15.653 0.267 1.00 97.00 198 GLN A CA 1
ATOM 1575 C C . GLN A 1 198 ? 8.537 -14.520 -0.689 1.00 97.00 198 GLN A C 1
ATOM 1577 O O . GLN A 1 198 ? 9.110 -14.791 -1.749 1.00 97.00 198 GLN A O 1
ATOM 1582 N N . LEU A 1 199 ? 8.298 -13.260 -0.305 1.00 97.69 199 LEU A N 1
ATOM 1583 C CA . LEU A 1 199 ? 8.694 -12.087 -1.090 1.00 97.69 199 LEU A CA 1
ATOM 1584 C C . LEU A 1 199 ? 10.211 -12.065 -1.314 1.00 97.69 199 LEU A C 1
ATOM 1586 O O . LEU A 1 199 ? 10.675 -11.945 -2.447 1.00 97.69 199 LEU A O 1
ATOM 1590 N N . VAL A 1 200 ? 10.998 -12.236 -0.249 1.00 97.56 200 VAL A N 1
ATOM 1591 C CA . VAL A 1 200 ? 12.465 -12.213 -0.331 1.00 97.56 200 VAL A CA 1
ATOM 1592 C C . VAL A 1 200 ? 12.987 -13.351 -1.204 1.00 97.56 200 VAL A C 1
ATOM 1594 O O . VAL A 1 200 ? 13.820 -13.094 -2.070 1.00 97.56 200 VAL A O 1
ATOM 1597 N N . ARG A 1 201 ? 12.484 -14.582 -1.041 1.00 97.38 201 ARG A N 1
ATOM 1598 C CA . ARG A 1 201 ? 12.888 -15.729 -1.879 1.00 97.38 201 ARG A CA 1
ATOM 1599 C C . ARG A 1 201 ? 12.579 -15.512 -3.361 1.00 97.38 201 ARG A C 1
ATOM 1601 O O . ARG A 1 201 ? 13.366 -15.938 -4.197 1.00 97.38 201 ARG A O 1
ATOM 1608 N N . SER A 1 202 ? 11.475 -14.834 -3.670 1.00 96.88 202 SER A N 1
ATOM 1609 C CA . SER A 1 202 ? 11.054 -14.565 -5.052 1.00 96.88 202 SER A CA 1
ATOM 1610 C C . SER A 1 202 ? 11.850 -13.434 -5.709 1.00 96.88 202 SER A C 1
ATOM 1612 O O . SER A 1 202 ? 12.055 -13.457 -6.915 1.00 96.88 202 SER A O 1
ATOM 1614 N N . ILE A 1 203 ? 12.303 -12.443 -4.932 1.00 97.12 203 ILE A N 1
ATOM 1615 C CA . ILE A 1 203 ? 12.909 -11.209 -5.461 1.00 97.12 203 ILE A CA 1
ATOM 1616 C C . ILE A 1 203 ? 14.441 -11.226 -5.380 1.00 97.12 203 ILE A C 1
ATOM 1618 O O . ILE A 1 203 ? 15.120 -10.720 -6.272 1.00 97.12 203 ILE A O 1
ATOM 1622 N N . ALA A 1 204 ? 15.014 -11.774 -4.303 1.00 96.50 204 ALA A N 1
ATOM 1623 C CA . ALA A 1 204 ? 16.455 -11.743 -4.055 1.00 96.50 204 ALA A CA 1
ATOM 1624 C C . ALA A 1 204 ? 17.326 -12.338 -5.181 1.00 96.50 204 ALA A C 1
ATOM 1626 O O . ALA A 1 204 ? 18.344 -11.711 -5.477 1.00 96.50 204 ALA A O 1
ATOM 1627 N N . PRO A 1 205 ? 16.971 -13.474 -5.821 1.00 97.38 205 PRO A N 1
ATOM 1628 C CA . PRO A 1 205 ? 17.792 -14.044 -6.891 1.00 97.38 205 PRO A CA 1
ATOM 1629 C C . PRO A 1 205 ? 17.612 -13.339 -8.245 1.00 97.38 205 PRO A C 1
ATOM 1631 O O . PRO A 1 205 ? 18.369 -13.616 -9.169 1.00 97.38 205 PRO A O 1
ATOM 1634 N N . VAL A 1 206 ? 16.623 -12.449 -8.382 1.00 96.75 206 VAL A N 1
ATOM 1635 C CA . VAL A 1 206 ? 16.279 -11.805 -9.657 1.00 96.75 206 VAL A CA 1
ATOM 1636 C C . VAL A 1 206 ? 17.117 -10.546 -9.852 1.00 96.75 206 VAL A C 1
ATOM 1638 O O . VAL A 1 206 ? 17.087 -9.630 -9.016 1.00 96.75 206 VAL A O 1
ATOM 1641 N N . GLU A 1 207 ? 17.831 -10.482 -10.975 1.00 95.38 207 GLU A N 1
ATOM 1642 C CA . GLU A 1 207 ? 18.589 -9.303 -11.387 1.00 95.38 207 GLU A CA 1
ATOM 1643 C C . GLU A 1 207 ? 17.661 -8.098 -11.614 1.00 95.38 207 GLU A C 1
ATOM 1645 O O . GLU A 1 207 ? 16.565 -8.219 -12.158 1.00 95.38 207 GLU A O 1
ATOM 1650 N N . MET A 1 208 ? 18.090 -6.903 -11.197 1.00 93.62 208 MET A N 1
ATOM 1651 C CA . MET A 1 208 ? 17.311 -5.683 -11.428 1.00 93.62 208 MET A CA 1
ATOM 1652 C C . MET A 1 208 ? 17.166 -5.406 -12.932 1.00 93.62 208 MET A C 1
ATOM 1654 O O . MET A 1 208 ? 18.161 -5.229 -13.637 1.00 93.62 208 MET A O 1
ATOM 1658 N N . GLY A 1 209 ? 15.919 -5.308 -13.390 1.00 88.75 209 GLY A N 1
ATOM 1659 C CA . GLY A 1 209 ? 15.564 -5.182 -14.805 1.00 88.75 209 GLY A CA 1
ATOM 1660 C C . GLY A 1 209 ? 15.034 -6.471 -15.425 1.00 88.75 209 GLY A C 1
ATOM 1661 O O . GLY A 1 209 ? 14.505 -6.422 -16.527 1.00 88.75 209 GLY A O 1
ATOM 1662 N N . SER A 1 210 ? 15.134 -7.597 -14.714 1.00 93.38 210 SER A N 1
ATOM 1663 C CA . SER A 1 210 ? 14.493 -8.856 -15.096 1.00 93.38 210 SER A CA 1
ATOM 1664 C C . SER A 1 210 ? 13.182 -9.063 -14.341 1.00 93.38 210 SER A C 1
ATOM 1666 O O . SER A 1 210 ? 12.996 -8.541 -13.237 1.00 93.38 210 SER A O 1
ATOM 1668 N N . ASP A 1 211 ? 12.295 -9.865 -14.923 1.00 90.44 211 ASP A N 1
ATOM 1669 C CA . ASP A 1 211 ? 11.069 -10.300 -14.267 1.00 90.44 211 ASP A CA 1
ATOM 1670 C C . ASP A 1 211 ? 11.288 -11.530 -13.363 1.00 90.44 211 ASP A C 1
ATOM 1672 O O . ASP A 1 211 ? 12.130 -12.381 -13.664 1.00 90.44 211 ASP A O 1
ATOM 1676 N N . PRO A 1 212 ? 10.505 -11.663 -12.276 1.00 93.56 212 PRO A N 1
ATOM 1677 C CA . PRO A 1 212 ? 9.516 -10.693 -11.807 1.00 93.56 212 PRO A CA 1
ATOM 1678 C C . PRO A 1 212 ? 10.161 -9.507 -11.065 1.00 93.56 212 PRO A C 1
ATOM 1680 O O . PRO A 1 212 ? 11.040 -9.675 -10.217 1.00 93.56 212 PRO A O 1
ATOM 1683 N N . THR A 1 213 ? 9.679 -8.291 -11.331 1.00 94.94 213 THR A N 1
ATOM 1684 C CA . THR A 1 213 ? 10.086 -7.088 -10.577 1.00 94.94 213 THR A CA 1
ATOM 1685 C C . THR A 1 213 ? 9.595 -7.129 -9.127 1.00 94.94 213 THR A C 1
ATOM 1687 O O . THR A 1 213 ? 8.544 -7.711 -8.840 1.00 94.94 213 THR A O 1
ATOM 1690 N N . ALA A 1 214 ? 10.271 -6.435 -8.203 1.00 97.06 214 ALA A N 1
ATOM 1691 C CA . ALA A 1 214 ? 9.828 -6.365 -6.807 1.00 97.06 214 ALA A CA 1
ATOM 1692 C C . ALA A 1 214 ? 8.411 -5.785 -6.664 1.00 97.06 214 ALA A C 1
ATOM 1694 O O . ALA A 1 214 ? 7.644 -6.227 -5.807 1.00 97.06 214 ALA A O 1
ATOM 1695 N N . PHE A 1 215 ? 8.048 -4.827 -7.525 1.00 95.19 215 PHE A N 1
ATOM 1696 C CA . PHE A 1 215 ? 6.698 -4.268 -7.576 1.00 95.19 215 PHE A CA 1
ATOM 1697 C C . PHE A 1 215 ? 5.643 -5.320 -7.941 1.00 95.19 215 PHE A C 1
ATOM 1699 O O . PHE A 1 215 ? 4.605 -5.398 -7.278 1.00 95.19 215 PHE A O 1
ATOM 1706 N N . SER A 1 216 ? 5.909 -6.133 -8.971 1.00 92.38 216 SER A N 1
ATOM 1707 C CA . SER A 1 216 ? 4.972 -7.164 -9.433 1.00 92.38 216 SER A CA 1
ATOM 1708 C C . SER A 1 216 ? 4.714 -8.218 -8.354 1.00 92.38 216 SER A C 1
ATOM 1710 O O . SER A 1 216 ? 3.557 -8.501 -8.041 1.00 92.38 216 SER A O 1
ATOM 1712 N N . VAL A 1 217 ? 5.777 -8.707 -7.702 1.00 95.19 217 VAL A N 1
ATOM 1713 C CA . VAL A 1 217 ? 5.684 -9.702 -6.625 1.00 95.19 217 VAL A CA 1
ATOM 1714 C C . VAL A 1 217 ? 4.945 -9.128 -5.412 1.00 95.19 217 VAL A C 1
ATOM 1716 O O . VAL A 1 217 ? 4.040 -9.773 -4.886 1.00 95.19 217 VAL A O 1
ATOM 1719 N N . LEU A 1 218 ? 5.279 -7.902 -4.981 1.00 95.75 218 LEU A N 1
ATOM 1720 C CA . LEU A 1 218 ? 4.611 -7.241 -3.852 1.00 95.75 218 LEU A CA 1
ATOM 1721 C C . LEU A 1 218 ? 3.120 -7.017 -4.123 1.00 95.75 218 LEU A C 1
ATOM 1723 O O . LEU A 1 218 ? 2.283 -7.262 -3.254 1.00 95.75 218 LEU A O 1
ATOM 1727 N N . THR A 1 219 ? 2.786 -6.555 -5.328 1.00 91.75 219 THR A N 1
ATOM 1728 C CA . THR A 1 219 ? 1.395 -6.304 -5.713 1.00 91.75 219 THR A CA 1
ATOM 1729 C C . THR A 1 219 ? 0.611 -7.604 -5.720 1.00 91.75 219 THR A C 1
ATOM 1731 O O . THR A 1 219 ? -0.418 -7.671 -5.060 1.00 91.75 219 THR A O 1
ATOM 1734 N N . GLN A 1 220 ? 1.123 -8.653 -6.369 1.00 89.88 220 GLN A N 1
ATOM 1735 C CA . GLN A 1 220 ? 0.469 -9.964 -6.417 1.00 89.88 220 GLN A CA 1
ATOM 1736 C C . GLN A 1 220 ? 0.262 -10.565 -5.019 1.00 89.88 220 GLN A C 1
ATOM 1738 O O . GLN A 1 220 ? -0.787 -11.144 -4.737 1.00 89.88 220 GLN A O 1
ATOM 1743 N N . ALA A 1 221 ? 1.241 -10.399 -4.130 1.00 91.81 221 ALA A N 1
ATOM 1744 C CA . ALA A 1 221 ? 1.148 -10.829 -2.742 1.00 91.81 221 ALA A CA 1
ATOM 1745 C C . ALA A 1 221 ? 0.024 -10.120 -1.963 1.00 91.81 221 ALA A C 1
ATOM 1747 O O . ALA A 1 221 ? -0.646 -10.755 -1.152 1.00 91.81 221 ALA A O 1
ATOM 1748 N N . ILE A 1 222 ? -0.198 -8.821 -2.203 1.00 90.50 222 ILE A N 1
ATOM 1749 C CA . ILE A 1 222 ? -1.180 -8.021 -1.450 1.00 90.50 222 ILE A CA 1
ATOM 1750 C C . ILE A 1 222 ? -2.579 -8.050 -2.077 1.00 90.50 222 ILE A C 1
ATOM 1752 O O . ILE A 1 222 ? -3.587 -8.094 -1.371 1.00 90.50 222 ILE A O 1
ATOM 1756 N N . THR A 1 223 ? -2.675 -8.001 -3.403 1.00 84.31 223 THR A N 1
ATOM 1757 C CA . THR A 1 223 ? -3.961 -7.934 -4.116 1.00 84.31 223 THR A CA 1
ATOM 1758 C C . THR A 1 223 ? -4.510 -9.305 -4.501 1.00 84.31 223 THR A C 1
ATOM 1760 O O . THR A 1 223 ? -5.671 -9.403 -4.909 1.00 84.31 223 THR A O 1
ATOM 1763 N N . GLY A 1 224 ? -3.716 -10.358 -4.289 1.00 76.12 224 GLY A N 1
ATOM 1764 C CA . GLY A 1 224 ? -4.015 -11.734 -4.657 1.00 76.12 224 GLY A CA 1
ATOM 1765 C C . GLY A 1 224 ? -3.509 -12.080 -6.057 1.00 76.12 224 GLY A C 1
ATOM 1766 O O . GLY A 1 224 ? -3.276 -11.213 -6.900 1.00 76.12 224 GLY A O 1
ATOM 1767 N N . GLN A 1 225 ? -3.354 -13.380 -6.321 1.00 64.38 225 GLN A N 1
ATOM 1768 C CA . GLN A 1 225 ? -3.029 -13.856 -7.661 1.00 64.38 225 GLN A CA 1
ATOM 1769 C C . GLN A 1 225 ? -4.202 -13.578 -8.598 1.00 64.38 225 GLN A C 1
ATOM 1771 O O . GLN A 1 225 ? -5.232 -14.252 -8.570 1.00 64.38 225 GLN A O 1
ATOM 1776 N N . VAL A 1 226 ? -4.031 -12.581 -9.450 1.00 57.22 226 VAL A N 1
ATOM 1777 C CA . VAL A 1 226 ? -4.837 -12.450 -10.652 1.00 57.22 226 VAL A CA 1
ATOM 1778 C C . VAL A 1 226 ? -4.190 -13.388 -11.675 1.00 57.22 226 VAL A C 1
ATOM 1780 O O . VAL A 1 226 ? -2.971 -13.344 -11.844 1.00 57.22 226 VAL A O 1
ATOM 1783 N N . GLY A 1 227 ? -4.961 -14.287 -12.302 1.00 52.03 227 GLY A N 1
ATOM 1784 C CA . GLY A 1 227 ? -4.475 -15.064 -13.457 1.00 52.03 227 GLY A CA 1
ATOM 1785 C C . GLY A 1 227 ? -4.030 -14.131 -14.592 1.00 52.03 227 GLY A C 1
ATOM 1786 O O . GLY A 1 227 ? -4.033 -12.924 -14.396 1.00 52.03 227 GLY A O 1
ATOM 1787 N N . PHE A 1 228 ? -3.665 -14.650 -15.770 1.00 44.81 228 PHE A N 1
ATOM 1788 C CA . PHE A 1 228 ? -3.224 -13.832 -16.916 1.00 44.81 228 PHE A CA 1
ATOM 1789 C C . PHE A 1 228 ? -4.062 -12.551 -17.077 1.00 44.81 228 PHE A C 1
ATOM 1791 O O . PHE A 1 228 ? -5.206 -12.588 -17.533 1.00 44.81 228 PHE A O 1
ATOM 1798 N N . VAL A 1 229 ? -3.503 -11.419 -16.639 1.00 53.03 229 VAL A N 1
ATOM 1799 C CA . VAL A 1 229 ? -4.149 -10.119 -16.774 1.00 53.03 229 VAL A CA 1
ATOM 1800 C C . VAL A 1 229 ? -3.703 -9.581 -18.115 1.00 53.03 229 VAL A C 1
ATOM 1802 O O . VAL A 1 229 ? -2.633 -8.993 -18.221 1.00 53.03 229 VAL A O 1
ATOM 1805 N N . ASP A 1 230 ? -4.525 -9.795 -19.135 1.00 49.78 230 ASP A N 1
ATOM 1806 C CA . ASP A 1 230 ? -4.354 -9.170 -20.446 1.00 49.78 230 ASP A CA 1
ATOM 1807 C C . ASP A 1 230 ? -4.807 -7.700 -20.364 1.00 49.78 230 ASP A C 1
ATOM 1809 O O . ASP A 1 230 ? -5.828 -7.293 -20.920 1.00 49.78 230 ASP A O 1
ATOM 1813 N N . ALA A 1 231 ? -4.138 -6.916 -19.511 1.00 60.09 231 ALA A N 1
ATOM 1814 C CA . ALA A 1 231 ? -4.420 -5.498 -19.334 1.00 60.09 231 ALA A CA 1
ATOM 1815 C C . ALA A 1 231 ? -3.133 -4.683 -19.408 1.00 60.09 231 ALA A C 1
ATOM 1817 O O . ALA A 1 231 ? -2.165 -4.948 -18.696 1.00 60.09 231 ALA A O 1
ATOM 1818 N N . GLU A 1 232 ? -3.165 -3.639 -20.231 1.00 65.88 232 GLU A N 1
ATOM 1819 C CA . GLU A 1 232 ? -2.119 -2.625 -20.261 1.00 65.88 232 GLU A CA 1
ATOM 1820 C C . GLU A 1 232 ? -2.144 -1.819 -18.953 1.00 65.88 232 GLU A C 1
ATOM 1822 O O . GLU A 1 232 ? -3.173 -1.253 -18.556 1.00 65.88 232 GLU A O 1
ATOM 1827 N N . PHE A 1 233 ? -0.994 -1.753 -18.283 1.00 74.94 233 PHE A N 1
ATOM 1828 C CA . PHE A 1 233 ? -0.772 -0.891 -17.127 1.00 74.94 233 PHE A CA 1
ATOM 1829 C C . PHE A 1 233 ? 0.072 0.312 -17.540 1.00 74.94 233 PHE A C 1
ATOM 1831 O O . PHE A 1 233 ? 1.064 0.183 -18.256 1.00 74.94 233 PHE A O 1
ATOM 1838 N N . CYS A 1 234 ? -0.289 1.497 -17.053 1.00 74.06 234 CYS A N 1
ATOM 1839 C CA . CYS A 1 234 ? 0.516 2.695 -17.263 1.00 74.06 234 CYS A CA 1
ATOM 1840 C C . CYS A 1 234 ? 1.904 2.529 -16.620 1.00 74.06 234 CYS A C 1
ATOM 1842 O O . CYS A 1 234 ? 1.998 2.345 -15.406 1.00 74.06 234 CYS A O 1
ATOM 1844 N N . THR A 1 235 ? 2.986 2.692 -17.388 1.00 72.56 235 THR A N 1
ATOM 1845 C CA . THR A 1 235 ? 4.367 2.523 -16.885 1.00 72.56 235 THR A CA 1
ATOM 1846 C C . THR A 1 235 ? 4.774 3.568 -15.841 1.00 72.56 235 THR A C 1
ATOM 1848 O O . THR A 1 235 ? 5.752 3.389 -15.125 1.00 72.56 235 THR A O 1
ATOM 1851 N N . THR A 1 236 ? 4.028 4.671 -15.730 1.00 77.56 236 THR A N 1
ATOM 1852 C CA . THR A 1 236 ? 4.314 5.756 -14.778 1.00 77.56 236 THR A CA 1
ATOM 1853 C C . THR A 1 236 ? 3.593 5.617 -13.448 1.00 77.56 236 THR A C 1
ATOM 1855 O O . THR A 1 236 ? 4.148 5.966 -12.409 1.00 77.56 236 THR A O 1
ATOM 1858 N N . CYS A 1 237 ? 2.340 5.170 -13.456 1.00 74.81 237 CYS A N 1
ATOM 1859 C CA . CYS A 1 237 ? 1.524 5.134 -12.244 1.00 74.81 237 CYS A CA 1
ATOM 1860 C C . CYS A 1 237 ? 0.890 3.773 -11.967 1.00 74.81 237 CYS A C 1
ATOM 1862 O O . CYS A 1 237 ? 0.148 3.669 -11.000 1.00 74.81 237 CYS A O 1
ATOM 1864 N N . GLY A 1 238 ? 1.132 2.749 -12.786 1.00 78.88 238 GLY A N 1
ATOM 1865 C CA . GLY A 1 238 ? 0.549 1.417 -12.617 1.00 78.88 238 GLY A CA 1
ATOM 1866 C C . GLY A 1 238 ? -0.973 1.363 -12.791 1.00 78.88 238 GLY A C 1
ATOM 1867 O O . GLY A 1 238 ? -1.589 0.376 -12.409 1.00 78.88 238 GLY A O 1
ATOM 1868 N N . GLU A 1 239 ? -1.608 2.421 -13.309 1.00 81.56 239 GLU A N 1
ATOM 1869 C CA . GLU A 1 239 ? -3.059 2.446 -13.520 1.00 81.56 239 GLU A CA 1
ATOM 1870 C C . GLU A 1 239 ? -3.453 1.481 -14.644 1.00 81.56 239 GLU A C 1
ATOM 1872 O O . GLU A 1 239 ? -2.863 1.513 -15.728 1.00 81.56 239 GLU A O 1
ATOM 1877 N N . LYS A 1 240 ? -4.450 0.634 -14.380 1.00 76.25 240 LYS A N 1
ATOM 1878 C CA . LYS A 1 240 ? -4.971 -0.357 -15.328 1.00 76.25 240 LYS A CA 1
ATOM 1879 C C . LYS A 1 240 ? -5.885 0.329 -16.345 1.00 76.25 240 LYS A C 1
ATOM 1881 O O . LYS A 1 240 ? -6.826 1.007 -15.941 1.00 76.25 240 LYS A O 1
ATOM 1886 N N . GLY A 1 241 ? -5.640 0.125 -17.642 1.00 69.81 241 GLY A N 1
ATOM 1887 C CA . GLY A 1 241 ? -6.498 0.661 -18.710 1.00 69.81 241 GLY A CA 1
ATOM 1888 C C . GLY A 1 241 ? -6.523 2.192 -18.770 1.00 69.81 241 GLY A C 1
ATOM 1889 O O . GLY A 1 241 ? -7.580 2.787 -18.949 1.00 69.81 241 GLY A O 1
ATOM 1890 N N . ALA A 1 242 ? -5.380 2.845 -18.552 1.00 64.25 242 ALA A N 1
ATOM 1891 C CA . ALA A 1 242 ? -5.303 4.301 -18.512 1.00 64.25 242 ALA A CA 1
ATOM 1892 C C . ALA A 1 242 ? -5.638 4.947 -19.875 1.00 64.25 242 ALA A C 1
ATOM 1894 O O . ALA A 1 242 ? -4.867 4.827 -20.825 1.00 64.25 242 ALA A O 1
ATOM 1895 N N . ASP A 1 243 ? -6.727 5.727 -19.932 1.00 54.53 243 ASP A N 1
ATOM 1896 C CA . ASP A 1 243 ? -7.158 6.479 -21.130 1.00 54.53 243 ASP A CA 1
ATOM 1897 C C . ASP A 1 243 ? -6.138 7.537 -21.587 1.00 54.53 243 ASP A C 1
ATOM 1899 O O . ASP A 1 243 ? -6.115 7.960 -22.744 1.00 54.53 243 ASP A O 1
ATOM 1903 N N . LYS A 1 244 ? -5.298 8.011 -20.658 1.00 54.16 244 LYS A N 1
ATOM 1904 C CA . LYS A 1 244 ? -4.245 8.998 -20.909 1.00 54.16 244 LYS A CA 1
ATOM 1905 C C . LYS A 1 244 ? -2.889 8.379 -20.611 1.00 54.16 244 LYS A C 1
ATOM 1907 O O . LYS A 1 244 ? -2.539 8.123 -19.460 1.00 54.16 244 LYS A O 1
ATOM 1912 N N . ARG A 1 245 ? -2.109 8.196 -21.668 1.00 53.62 245 ARG A N 1
ATOM 1913 C CA . ARG A 1 245 ? -0.716 7.760 -21.612 1.00 53.62 245 ARG A CA 1
ATOM 1914 C C . ARG A 1 245 ? 0.173 8.960 -21.246 1.00 53.62 245 ARG A C 1
ATOM 1916 O O . ARG A 1 245 ? 0.019 10.043 -21.813 1.00 53.62 245 ARG A O 1
ATOM 1923 N N . CYS A 1 246 ? 1.068 8.817 -20.262 1.00 56.88 246 CYS A N 1
ATOM 1924 C CA . CYS A 1 246 ? 2.036 9.877 -19.945 1.00 56.88 246 CYS A CA 1
ATOM 1925 C C . CYS A 1 246 ? 3.005 10.091 -21.127 1.00 56.88 246 CYS A C 1
ATOM 1927 O O . CYS A 1 246 ? 3.036 9.287 -22.056 1.00 56.88 246 CYS A O 1
ATOM 1929 N N . SER A 1 247 ? 3.838 11.135 -21.095 1.00 53.81 247 SER A N 1
ATOM 1930 C CA . SER A 1 247 ? 4.808 11.410 -22.170 1.00 53.81 247 SER A CA 1
ATOM 1931 C C . SER A 1 247 ? 5.746 10.238 -22.495 1.00 53.81 247 SER A C 1
ATOM 1933 O O . SER A 1 247 ? 6.190 10.144 -23.632 1.00 53.81 247 SER A O 1
ATOM 1935 N N . VAL A 1 248 ? 6.009 9.346 -21.534 1.00 45.06 248 VAL A N 1
ATOM 1936 C CA . VAL A 1 248 ? 6.819 8.124 -21.703 1.00 45.06 248 VAL A CA 1
ATOM 1937 C C . VAL A 1 248 ? 5.999 6.959 -22.274 1.00 45.06 248 VAL A C 1
ATOM 1939 O O . VAL A 1 248 ? 6.524 6.151 -23.024 1.00 45.06 248 VAL A O 1
ATOM 1942 N N . CYS A 1 249 ? 4.698 6.892 -21.988 1.00 49.31 249 CYS A N 1
ATOM 1943 C CA . CYS A 1 249 ? 3.773 5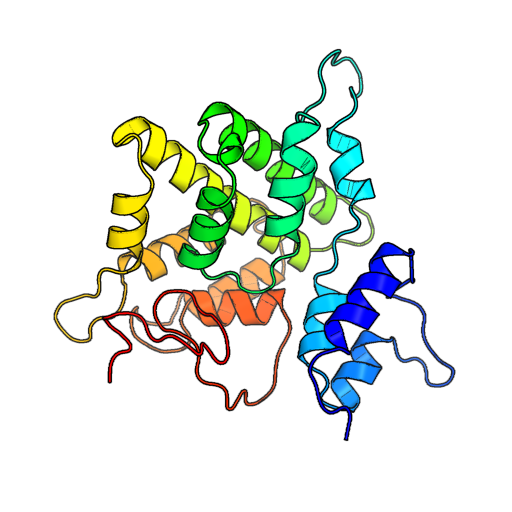.895 -22.541 1.00 49.31 249 CYS A CA 1
ATOM 1944 C C . CYS A 1 249 ? 3.264 6.272 -23.951 1.00 49.31 249 CYS A C 1
ATOM 1946 O O . CYS A 1 249 ? 2.293 5.695 -24.419 1.00 49.31 249 CYS A O 1
ATOM 1948 N N . LYS A 1 250 ? 3.829 7.290 -24.617 1.00 42.69 250 LYS A N 1
ATOM 1949 C CA . LYS A 1 250 ? 3.354 7.778 -25.930 1.00 42.69 250 LYS A CA 1
ATOM 1950 C C . LYS A 1 250 ? 3.683 6.862 -27.121 1.00 42.69 250 LYS A C 1
ATOM 1952 O O . LYS A 1 250 ? 3.413 7.258 -28.252 1.00 42.69 250 LYS A O 1
ATOM 1957 N N . LEU A 1 251 ? 4.237 5.678 -26.875 1.00 36.81 251 LEU A N 1
ATOM 1958 C CA . LEU A 1 251 ? 4.414 4.615 -27.862 1.00 36.81 251 LEU A CA 1
ATOM 1959 C C . LEU A 1 251 ? 3.412 3.500 -27.557 1.00 36.81 251 LEU A C 1
ATOM 1961 O O . LEU A 1 251 ? 3.353 3.080 -26.381 1.00 36.81 251 LEU A O 1
#

Radius of gyration: 18.68 Å; chains: 1; bounding box: 46×46×57 Å

Organism: Engystomops pustulosus (NCBI:txid76066)

Sequence (251 aa):
FLRLLGKKEIVWMMLEAGADTDVVNSVGRTAAQMAAFVGQHDCVTVINNFFPREKLDYYTKPQGLSKEPKLPVKLAGPLHKIITTTNLHPVKIIFLIKENPLLLEAEALKKCSAVLELICEKCMKQRDMNEILAMKMHYISCIFHKCNSSLQQENTLDALIKSLLKGRDSDCFPVYQEKFIRESIRKFPYCEATLLQQLVRSIAPVEMGSDPTAFSVLTQAITGQVGFVDAEFCTTCGEKGADKRCSVCKL

Secondary structure (DSSP, 8-state):
---SSSHHHHHHHHHHTT--SS-B-TTS-BHHHHHHHTT-HHHHHHHHT---HHHHHGGGSB-TT-SSBSS-HHHHHHHHHHHT-S---HHHHHHHHHT-GGGGSHHHHHHHHHHHHHHHHHHHHSSS--HHHHHHHHHHHHHHHHHHHHHHHHSSSHHHHHHHH---TTT---HHHHHHHHHHHHT-S-TT-HHHHHHHHHHTTSPBTBSSPHHHHHHHHHH---------B-TTT--BT-SS--TTS--

pLDDT: mean 88.86, std 14.19, range [26.77, 98.81]

Foldseek 3Di:
DPPDDCPLVVLLVCVQVPDDQCDADPVRDGPLRVCVVVQVLSNNLQSLQDDHLVLLVVQCQADDPGPGRLAPPVCSVLLNVLSSDLQLQLLQSVVSLVVDVQSLDLVNLVSSLVSLQVVLVCLCPDPNRDNLSNLSSLSSSLSSVVSSVCCVVPVDCVVVLVLQQQADPPPGQSQSVLVSLVVSLVPRPCPVDPLSVVLCVQDVVDDRVDPPGSSNSSSCSNSHDDDPDPWDAASRRRDTPDPDHDPVRPD

InterPro domains:
  IPR036770 Ankyrin repeat-containing domain superfamily [G3DSA:1.25.40.20] (4-53)
  IPR036770 Ankyrin repeat-containing domain superfamily [SSF48403] (5-49)
  IPR052452 Ankyrin repeat and MYND domain-containing protein 2 [PTHR24150] (3-250)